Protein AF-0000000073532004 (afdb_homodimer)

pLDDT: mean 84.98, std 20.34, range [33.66, 98.88]

Radius of gyration: 22.09 Å; Cα contacts (8 Å, |Δi|>4): 633; chains: 2; bounding box: 48×79×41 Å

Sequence (326 aa):
MPRKVVVAVDPSPVSLDALKWASKNLCNKDDELHLISVLESGLANDVVGESAADSSPDCKPDPIALQKTQDLLQRCKGEAQGAGIKNVKMTTLVSCAGGSADMGRHITDFADGEKADMLVLGSRGMGGVKRTLYGLVGLGSVSDYVTKNSQTNVVVHKMQSKAMPRKVVVAVDPSPVSLDALKWASKNLCNKDDELHLISVLESGLANDVVGESAADSSPDCKPDPIALQKTQDLLQRCKGEAQGAGIKNVKMTTLVSCAGGSADMGRHITDFADGEKADMLVLGSRGMGGVKRTLYGLVGLGSVSDYVTKNSQTNVVVHKMQSKA

Organism: NCBI:txid2649997

Foldseek 3Di:
DAAEEEQEADPDPQSLVQLLCCLQPPDDQAHAYEYEYEAEAPPPPPPPDDDPPPPPVPLDHDPVSVVVVVVVLVVSVVSSVVSRHDRYHYYYHYFHVDALLSRLVRQQCVCVVVVHQEYEGEQDDPHPPPCDVVNPDGGDSNRVNNVVPHPHHYHYGDDDPPD/DAAEEEQEADPDPQSLVQLLCCLQPPDDQAHAYEYEYEAEAPPPPPPPDPDPPPPPSPLDHDPVSVVVVVVVLVVSVVSSVVSNHDRYHYYYHYFHVDALLSRLVRQQCVCVVVVHQEYEGEQDDPHPPPCPVVRVDGGDSNRVNNVVPHPHHYHYGDDDPPD

Structure (mmCIF, N/CA/C/O backbone):
data_AF-0000000073532004-model_v1
#
loop_
_entity.id
_entity.type
_entity.pdbx_description
1 polymer 'UspA domain-containing protein'
#
loop_
_atom_site.group_PDB
_atom_site.id
_atom_site.type_symbol
_atom_site.label_atom_id
_atom_site.label_alt_id
_atom_site.label_comp_id
_atom_site.label_asym_id
_atom_site.label_entity_id
_atom_site.label_seq_id
_atom_site.pdbx_PDB_ins_code
_atom_site.Cartn_x
_atom_site.Cartn_y
_atom_site.Cartn_z
_atom_site.occupancy
_atom_site.B_iso_or_equiv
_atom_site.auth_seq_id
_atom_site.auth_comp_id
_atom_site.auth_asym_id
_atom_site.auth_atom_id
_atom_site.pdbx_PDB_model_num
ATOM 1 N N . MET A 1 1 ? 18.766 -10.555 8.438 1 84.06 1 MET A N 1
ATOM 2 C CA . MET A 1 1 ? 18.047 -11.344 7.434 1 84.06 1 MET A CA 1
ATOM 3 C C . MET A 1 1 ? 17.531 -10.445 6.312 1 84.06 1 MET A C 1
ATOM 5 O O . MET A 1 1 ? 17.203 -9.281 6.543 1 84.06 1 MET A O 1
ATOM 9 N N . PRO A 1 2 ? 17.547 -11 4.988 1 94.19 2 PRO A N 1
ATOM 10 C CA . PRO A 1 2 ? 17.047 -10.164 3.896 1 94.19 2 PRO A CA 1
ATOM 11 C C . PRO A 1 2 ? 15.555 -9.852 4.027 1 94.19 2 PRO A C 1
ATOM 13 O O . PRO A 1 2 ? 14.805 -10.641 4.594 1 94.19 2 PRO A O 1
ATOM 16 N N . ARG A 1 3 ? 15.18 -8.68 3.568 1 96.12 3 ARG A N 1
ATOM 17 C CA . ARG A 1 3 ? 13.758 -8.344 3.477 1 96.12 3 ARG A CA 1
ATOM 18 C C . ARG A 1 3 ? 13.031 -9.297 2.527 1 96.12 3 ARG A C 1
ATOM 20 O O . ARG A 1 3 ? 13.578 -9.68 1.492 1 96.12 3 ARG A O 1
ATOM 27 N N . LYS A 1 4 ? 11.875 -9.695 2.947 1 98.12 4 LYS A N 1
ATOM 28 C CA . LYS A 1 4 ? 11.023 -10.539 2.109 1 98.12 4 LYS A CA 1
ATOM 29 C C . LYS A 1 4 ? 9.914 -9.719 1.452 1 98.12 4 LYS A C 1
ATOM 31 O O . LYS A 1 4 ? 9.094 -9.117 2.141 1 98.12 4 LYS A O 1
ATOM 36 N N . VAL A 1 5 ? 9.953 -9.719 0.119 1 98.69 5 VAL A N 1
ATOM 37 C CA . VAL A 1 5 ? 8.953 -8.992 -0.654 1 98.69 5 VAL A CA 1
ATOM 38 C C . VAL A 1 5 ? 8.125 -9.969 -1.485 1 98.69 5 VAL A C 1
ATOM 40 O O . VAL A 1 5 ? 8.688 -10.789 -2.223 1 98.69 5 VAL A O 1
ATOM 43 N N . VAL A 1 6 ? 6.805 -9.914 -1.306 1 98.88 6 VAL A N 1
ATOM 44 C CA . VAL A 1 6 ? 5.891 -10.727 -2.107 1 98.88 6 VAL A CA 1
ATOM 45 C C . VAL A 1 6 ? 5.215 -9.852 -3.162 1 98.88 6 VAL A C 1
ATOM 47 O O . VAL A 1 6 ? 4.699 -8.781 -2.85 1 98.88 6 VAL A O 1
ATOM 50 N N . VAL A 1 7 ? 5.285 -10.273 -4.414 1 98.88 7 VAL A N 1
ATOM 51 C CA . VAL A 1 7 ? 4.57 -9.594 -5.492 1 98.88 7 VAL A CA 1
ATOM 52 C C . VAL A 1 7 ? 3.551 -10.547 -6.113 1 98.88 7 VAL A C 1
ATOM 54 O O . VAL A 1 7 ? 3.914 -11.609 -6.617 1 98.88 7 VAL A O 1
ATOM 57 N N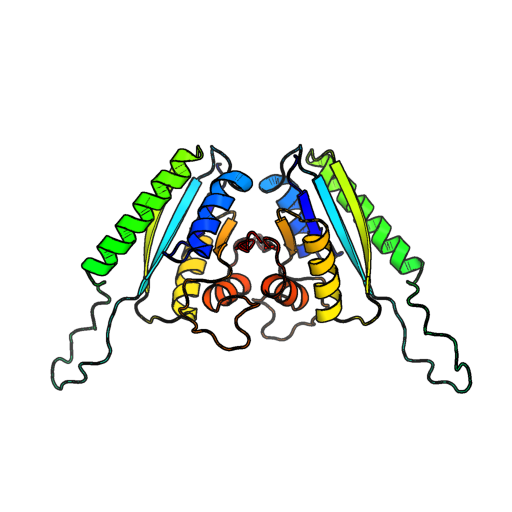 . ALA A 1 8 ? 2.266 -10.156 -6.02 1 98.69 8 ALA A N 1
ATOM 58 C CA . ALA A 1 8 ? 1.216 -10.906 -6.707 1 98.69 8 ALA A CA 1
ATOM 59 C C . ALA A 1 8 ? 1.065 -10.438 -8.148 1 98.69 8 ALA A C 1
ATOM 61 O O . ALA A 1 8 ? 0.764 -9.266 -8.398 1 98.69 8 ALA A O 1
ATOM 62 N N . VAL A 1 9 ? 1.194 -11.43 -9.062 1 97.94 9 VAL A N 1
ATOM 63 C CA . VAL A 1 9 ? 1.229 -11.016 -10.461 1 97.94 9 VAL A CA 1
ATOM 64 C C . VAL A 1 9 ? 0.141 -11.75 -11.242 1 97.94 9 VAL A C 1
ATOM 66 O O . VAL A 1 9 ? -0.22 -12.875 -10.906 1 97.94 9 VAL A O 1
ATOM 69 N N . ASP A 1 10 ? -0.413 -11.078 -12.211 1 95.38 10 ASP A N 1
ATOM 70 C CA . ASP A 1 10 ? -1.291 -11.609 -13.25 1 95.38 10 ASP A CA 1
ATOM 71 C C . ASP A 1 10 ? -0.969 -11 -14.609 1 95.38 10 ASP A C 1
ATOM 73 O O . ASP A 1 10 ? -0.084 -10.148 -14.719 1 95.38 10 ASP A O 1
ATOM 77 N N . PRO A 1 11 ? -1.559 -11.438 -15.648 1 94.94 11 PRO A N 1
ATOM 78 C CA . PRO A 1 11 ? -1.15 -10.984 -16.984 1 94.94 11 PRO A CA 1
ATOM 79 C C . PRO A 1 11 ? -1.594 -9.555 -17.281 1 94.94 11 PRO A C 1
ATOM 81 O O . PRO A 1 11 ? -1.23 -8.992 -18.312 1 94.94 11 PRO A O 1
ATOM 84 N N . SER A 1 12 ? -2.367 -8.914 -16.453 1 93.25 12 SER A N 1
ATOM 85 C CA . SER A 1 12 ? -2.854 -7.57 -16.734 1 93.25 12 SER A CA 1
ATOM 86 C C . SER A 1 12 ? -1.704 -6.57 -16.812 1 93.25 12 SER A C 1
ATOM 88 O O . SER A 1 12 ? -0.684 -6.746 -16.141 1 93.25 12 SER A O 1
ATOM 90 N N . PRO A 1 13 ? -1.818 -5.5 -17.594 1 94 13 PRO A N 1
ATOM 91 C CA . PRO A 1 13 ? -0.762 -4.492 -17.719 1 94 13 PRO A CA 1
ATOM 92 C C . PRO A 1 13 ? -0.403 -3.842 -16.391 1 94 13 PRO A C 1
ATOM 94 O O . PRO A 1 13 ? 0.776 -3.604 -16.109 1 94 13 PRO A O 1
ATOM 97 N N . VAL A 1 14 ? -1.376 -3.566 -15.57 1 94.56 14 VAL A N 1
ATOM 98 C CA . VAL A 1 14 ? -1.123 -2.908 -14.297 1 94.56 14 VAL A CA 1
ATOM 99 C C . VAL A 1 14 ? -0.314 -3.832 -13.391 1 94.56 14 VAL A C 1
ATOM 101 O O . VAL A 1 14 ? 0.582 -3.381 -12.672 1 94.56 14 VAL A O 1
ATOM 104 N N . SER A 1 15 ? -0.621 -5.086 -13.406 1 96.19 15 SER A N 1
ATOM 105 C CA . SER A 1 15 ? 0.084 -6.062 -12.586 1 96.19 15 SER A CA 1
ATOM 106 C C . SER A 1 15 ? 1.536 -6.211 -13.023 1 96.19 15 SER A C 1
ATOM 108 O O . SER A 1 15 ? 2.445 -6.234 -12.195 1 96.19 15 SER A O 1
ATOM 110 N N . LEU A 1 16 ? 1.735 -6.285 -14.312 1 96.94 16 LEU A N 1
ATOM 111 C CA . LEU A 1 16 ? 3.094 -6.402 -14.828 1 96.94 16 LEU A CA 1
ATOM 112 C C . LEU A 1 16 ? 3.887 -5.125 -14.57 1 96.94 16 LEU A C 1
ATOM 114 O O . LEU A 1 16 ? 5.078 -5.18 -14.258 1 96.94 16 LEU A O 1
ATOM 118 N N . ASP A 1 17 ? 3.215 -4.051 -14.703 1 97.12 17 ASP A N 1
ATOM 119 C CA . ASP A 1 17 ? 3.852 -2.773 -14.391 1 97.12 17 ASP A CA 1
ATOM 120 C C . ASP A 1 17 ? 4.227 -2.693 -12.914 1 97.12 17 ASP A C 1
ATOM 122 O O . ASP A 1 17 ? 5.238 -2.084 -12.555 1 97.12 17 ASP A O 1
ATOM 126 N N . ALA A 1 18 ? 3.416 -3.316 -12.07 1 97.88 18 ALA A N 1
ATOM 127 C CA . ALA A 1 18 ? 3.703 -3.352 -10.633 1 97.88 18 ALA A CA 1
ATOM 128 C C . ALA A 1 18 ? 5.027 -4.059 -10.359 1 97.88 18 ALA A C 1
ATOM 130 O O . ALA A 1 18 ? 5.836 -3.584 -9.562 1 97.88 18 ALA A O 1
ATOM 131 N N . LEU A 1 19 ? 5.227 -5.121 -11.016 1 98.31 19 LEU A N 1
ATOM 132 C CA . LEU A 1 19 ? 6.48 -5.852 -10.844 1 98.31 19 LEU A CA 1
ATOM 133 C C . LEU A 1 19 ? 7.664 -5.02 -11.32 1 98.31 19 LEU A C 1
ATOM 135 O O . LEU A 1 19 ? 8.688 -4.934 -10.625 1 98.31 19 LEU A O 1
ATOM 139 N N . LYS A 1 20 ? 7.492 -4.449 -12.461 1 97.56 20 LYS A N 1
ATOM 140 C CA . LYS A 1 20 ? 8.562 -3.619 -12.992 1 97.56 20 LYS A CA 1
ATOM 141 C C . LYS A 1 20 ? 8.914 -2.482 -12.039 1 97.56 20 LYS A C 1
ATOM 143 O O . LYS A 1 20 ? 10.086 -2.266 -11.719 1 97.56 20 LYS A O 1
ATOM 148 N N . TRP A 1 21 ? 7.93 -1.837 -11.625 1 97.12 21 TRP A N 1
ATOM 149 C CA . TRP A 1 21 ? 8.117 -0.723 -10.703 1 97.12 21 TRP A CA 1
ATOM 150 C C . TRP A 1 21 ? 8.75 -1.197 -9.398 1 97.12 21 TRP A C 1
ATOM 152 O O . TRP A 1 21 ? 9.688 -0.582 -8.898 1 97.12 21 TRP A O 1
ATOM 162 N N . ALA A 1 22 ? 8.227 -2.291 -8.82 1 98.06 22 ALA A N 1
ATOM 163 C CA . ALA A 1 22 ? 8.727 -2.791 -7.543 1 98.06 22 ALA A CA 1
ATOM 164 C C . ALA A 1 22 ? 10.188 -3.205 -7.648 1 98.06 22 ALA A C 1
ATOM 166 O O . ALA A 1 22 ? 10.984 -2.922 -6.754 1 98.06 22 ALA A O 1
ATOM 167 N N . SER A 1 23 ? 10.516 -3.816 -8.734 1 97.75 23 SER A N 1
ATOM 168 C CA . SER A 1 23 ? 11.883 -4.293 -8.93 1 97.75 23 SER A CA 1
ATOM 169 C C . SER A 1 23 ? 12.867 -3.129 -9.008 1 97.75 23 SER A C 1
ATOM 171 O O . SER A 1 23 ? 14 -3.236 -8.547 1 97.75 23 SER A O 1
ATOM 173 N N . LYS A 1 24 ? 12.375 -2.004 -9.469 1 94.88 24 LYS A N 1
ATOM 174 C CA . LYS A 1 24 ? 13.266 -0.876 -9.711 1 94.88 24 LYS A CA 1
ATOM 175 C C . LYS A 1 24 ? 13.258 0.099 -8.539 1 94.88 24 LYS A C 1
ATOM 177 O O . LYS A 1 24 ? 14.281 0.703 -8.219 1 94.88 24 LYS A O 1
ATOM 182 N N . ASN A 1 25 ? 12.133 0.206 -7.922 1 94.56 25 ASN A N 1
ATOM 183 C CA . ASN A 1 25 ? 11.969 1.343 -7.023 1 94.56 25 ASN A CA 1
ATOM 184 C C . ASN A 1 25 ? 11.766 0.89 -5.578 1 94.56 25 ASN A C 1
ATOM 186 O O . ASN A 1 25 ? 11.883 1.691 -4.652 1 94.56 25 ASN A O 1
ATOM 190 N N . LEU A 1 26 ? 11.484 -0.342 -5.379 1 96.62 26 LEU A N 1
ATOM 191 C CA . LEU A 1 26 ? 11.094 -0.81 -4.051 1 96.62 26 LEU A CA 1
ATOM 192 C C . LEU A 1 26 ? 12.086 -1.844 -3.529 1 96.62 26 LEU A C 1
ATOM 194 O O . LEU A 1 26 ? 12.523 -1.763 -2.381 1 96.62 26 LEU A O 1
ATOM 198 N N . CYS A 1 27 ? 12.492 -2.742 -4.387 1 96.81 27 CYS A N 1
ATOM 199 C CA . CYS A 1 27 ? 13.328 -3.865 -3.965 1 96.81 27 CYS A CA 1
ATOM 200 C C . CYS A 1 27 ? 14.797 -3.477 -3.949 1 96.81 27 CYS A C 1
ATOM 202 O O . CYS A 1 27 ? 15.227 -2.619 -4.723 1 96.81 27 CYS A O 1
ATOM 204 N N . ASN A 1 28 ? 15.461 -4.086 -3.023 1 94.56 28 ASN A N 1
ATOM 205 C CA . ASN A 1 28 ? 16.922 -4.086 -3.029 1 94.56 28 ASN A CA 1
ATOM 206 C C . ASN A 1 28 ? 17.484 -5.355 -3.668 1 94.56 28 ASN A C 1
ATOM 208 O O . ASN A 1 28 ? 16.797 -6.371 -3.746 1 94.56 28 ASN A O 1
ATOM 212 N N . LYS A 1 29 ? 18.734 -5.316 -3.984 1 95.25 29 LYS A N 1
ATOM 213 C CA . LYS A 1 29 ? 19.375 -6.438 -4.672 1 95.25 29 LYS A CA 1
ATOM 214 C C . LYS A 1 29 ? 19.406 -7.676 -3.781 1 95.25 29 LYS A C 1
ATOM 216 O O . LYS A 1 29 ? 19.359 -8.805 -4.277 1 95.25 29 LYS A O 1
ATOM 221 N N . ASP A 1 30 ? 19.406 -7.426 -2.502 1 96.31 30 ASP A N 1
ATOM 222 C CA . ASP A 1 30 ? 19.578 -8.539 -1.575 1 96.31 30 ASP A CA 1
ATOM 223 C C . ASP A 1 30 ? 18.219 -9.016 -1.037 1 96.31 30 ASP A C 1
ATOM 225 O O . ASP A 1 30 ? 18.172 -9.969 -0.256 1 96.31 30 ASP A O 1
ATOM 229 N N . ASP A 1 31 ? 17.141 -8.477 -1.465 1 98 31 ASP A N 1
ATOM 230 C CA . ASP A 1 31 ? 15.82 -8.891 -1.025 1 98 31 ASP A CA 1
ATOM 231 C C . ASP A 1 31 ? 15.5 -10.305 -1.506 1 98 31 ASP A C 1
ATOM 233 O O . ASP A 1 31 ? 16.047 -10.766 -2.502 1 98 31 ASP A O 1
ATOM 237 N N . GLU A 1 32 ? 14.695 -10.961 -0.694 1 98.5 32 GLU A N 1
ATOM 238 C CA . GLU A 1 32 ? 14.039 -12.18 -1.147 1 98.5 32 GLU A CA 1
ATOM 239 C C . GLU A 1 32 ? 12.688 -11.883 -1.777 1 98.5 32 GLU A C 1
ATOM 241 O O . GLU A 1 32 ? 11.758 -11.438 -1.091 1 98.5 32 GLU A O 1
ATOM 246 N N . LEU A 1 33 ? 12.664 -12.125 -3.082 1 98.69 33 LEU A N 1
ATOM 247 C CA . LEU A 1 33 ? 11.453 -11.781 -3.818 1 98.69 33 LEU A CA 1
ATOM 248 C C . LEU A 1 33 ? 10.617 -13.023 -4.094 1 98.69 33 LEU A C 1
ATOM 250 O O . LEU A 1 33 ? 11.109 -13.992 -4.672 1 98.69 33 LEU A O 1
ATOM 254 N N . HIS A 1 34 ? 9.375 -13.016 -3.613 1 98.88 34 HIS A N 1
ATOM 255 C CA . HIS A 1 34 ? 8.414 -14.07 -3.914 1 98.88 34 HIS A CA 1
ATOM 256 C C . HIS A 1 34 ? 7.402 -13.609 -4.957 1 98.88 34 HIS A C 1
ATOM 258 O O . HIS A 1 34 ? 6.602 -12.703 -4.699 1 98.88 34 HIS A O 1
ATOM 264 N N . LEU A 1 35 ? 7.484 -14.211 -6.102 1 98.88 35 LEU A N 1
ATOM 265 C CA . LEU A 1 35 ? 6.48 -14 -7.141 1 98.88 35 LEU A CA 1
ATOM 266 C C . LEU A 1 35 ? 5.359 -15.031 -7.031 1 98.88 35 LEU A C 1
ATOM 268 O O . LEU A 1 35 ? 5.605 -16.234 -7.141 1 98.88 35 LEU A O 1
ATOM 272 N N . ILE A 1 36 ? 4.156 -14.477 -6.832 1 98.75 36 ILE A N 1
ATOM 273 C CA . ILE A 1 36 ? 3.061 -15.43 -6.684 1 98.75 36 ILE A CA 1
ATOM 274 C C . ILE A 1 36 ? 1.951 -15.094 -7.68 1 98.75 36 ILE A C 1
ATOM 276 O O . ILE A 1 36 ? 1.799 -13.945 -8.086 1 98.75 36 ILE A O 1
ATOM 280 N N . SER A 1 37 ? 1.231 -16.062 -8.07 1 97.75 37 SER A N 1
ATOM 281 C CA . SER A 1 37 ? 0.031 -15.938 -8.891 1 97.75 37 SER A CA 1
ATOM 282 C C . SER A 1 37 ? -1.043 -16.922 -8.453 1 97.75 37 SER A C 1
ATOM 284 O O . SER A 1 37 ? -0.729 -18.016 -7.969 1 97.75 37 SER A O 1
ATOM 286 N N . VAL A 1 38 ? -2.275 -16.5 -8.594 1 95.62 38 VAL A N 1
ATOM 287 C CA . VAL A 1 38 ? -3.389 -17.359 -8.188 1 95.62 38 VAL A CA 1
ATOM 288 C C . VAL A 1 38 ? -4.078 -17.922 -9.43 1 95.62 38 VAL A C 1
ATOM 290 O O . VAL A 1 38 ? -4.52 -17.172 -10.305 1 95.62 38 VAL A O 1
ATOM 293 N N . LEU A 1 39 ? -4.117 -19.203 -9.5 1 91.88 39 LEU A N 1
ATOM 294 C CA . LEU A 1 39 ? -4.812 -19.922 -10.562 1 91.88 39 LEU A CA 1
ATOM 295 C C . LEU A 1 39 ? -6.18 -20.406 -10.086 1 91.88 39 LEU A C 1
ATOM 297 O O . LEU A 1 39 ? -6.277 -21.094 -9.07 1 91.88 39 LEU A O 1
ATOM 301 N N . GLU A 1 40 ? -7.227 -19.938 -10.797 1 84.19 40 GLU A N 1
ATOM 302 C CA . GLU A 1 40 ? -8.555 -20.438 -10.461 1 84.19 40 GLU A CA 1
ATOM 303 C C . GLU A 1 40 ? -8.805 -21.812 -11.078 1 84.19 40 GLU A C 1
ATOM 305 O O . GLU A 1 40 ? -8.578 -22 -12.273 1 84.19 40 GLU A O 1
ATOM 310 N N . SER A 1 41 ? -9.102 -22.781 -10.289 1 76.44 41 SER A N 1
ATOM 311 C CA . SER A 1 41 ? -9.359 -24.141 -10.773 1 76.44 41 SER A CA 1
ATOM 312 C C . SER A 1 41 ? -10.711 -24.219 -11.477 1 76.44 41 SER A C 1
ATOM 314 O O . SER A 1 41 ? -11.648 -23.516 -11.109 1 76.44 41 SER A O 1
ATOM 316 N N . GLY A 1 42 ? -10.82 -24.062 -12.766 1 56.25 42 GLY A N 1
ATOM 317 C CA . GLY A 1 42 ? -11.977 -24.234 -13.633 1 56.25 42 GLY A CA 1
ATOM 318 C C . GLY A 1 42 ? -13.016 -25.188 -13.07 1 56.25 42 GLY A C 1
ATOM 319 O O . GLY A 1 42 ? -13.789 -25.781 -13.812 1 56.25 42 GLY A O 1
ATOM 320 N N . LEU A 1 43 ? -13.195 -25.453 -11.875 1 49.06 43 LEU A N 1
ATOM 321 C CA . LEU A 1 43 ? -14.289 -26.391 -11.695 1 49.06 43 LEU A CA 1
ATOM 322 C C . LEU A 1 43 ? -15.602 -25.828 -12.227 1 49.06 43 LEU A C 1
ATOM 324 O O . LEU A 1 43 ? -16.109 -24.844 -11.695 1 49.06 43 LEU A O 1
ATOM 328 N N . ALA A 1 44 ? -15.75 -25.562 -13.523 1 43.22 44 ALA A N 1
ATOM 329 C CA . ALA A 1 44 ? -17.094 -25.391 -14.062 1 43.22 44 ALA A CA 1
ATOM 330 C C . ALA A 1 44 ? -18.094 -26.297 -13.352 1 43.22 44 ALA A C 1
ATOM 332 O O . ALA A 1 44 ? -17.875 -27.5 -13.25 1 43.22 44 ALA A O 1
ATOM 333 N N . ASN A 1 45 ? -18.672 -25.703 -12.406 1 41.06 45 ASN A N 1
ATOM 334 C CA . ASN A 1 45 ? -19.875 -26.359 -11.906 1 41.06 45 ASN A CA 1
ATOM 335 C C . ASN A 1 45 ? -20.719 -26.938 -13.047 1 41.06 45 ASN A C 1
ATOM 337 O O . ASN A 1 45 ? -21.906 -27.219 -12.867 1 41.06 45 ASN A O 1
ATOM 341 N N . ASP A 1 46 ? -20.422 -26.734 -14.328 1 37.53 46 ASP A N 1
ATOM 342 C CA . ASP A 1 46 ? -21.547 -27.141 -15.188 1 37.53 46 ASP A CA 1
ATOM 343 C C . ASP A 1 46 ? -21.953 -28.578 -14.922 1 37.53 46 ASP A C 1
ATOM 345 O O . ASP A 1 46 ? -23.016 -29.016 -15.359 1 37.53 46 ASP A O 1
ATOM 349 N N . VAL A 1 47 ? -21.094 -29.641 -14.961 1 38.47 47 VAL A N 1
ATOM 350 C CA . VAL A 1 47 ? -21.75 -30.891 -15.297 1 38.47 47 VAL A CA 1
ATOM 351 C C . VAL A 1 47 ? -22.5 -31.422 -14.078 1 38.47 47 VAL A C 1
ATOM 353 O O . VAL A 1 47 ? -21.891 -31.844 -13.094 1 38.47 47 VAL A O 1
ATOM 356 N N . VAL A 1 48 ? -23.594 -30.766 -13.68 1 38.09 48 VAL A N 1
ATOM 357 C CA . VAL A 1 48 ? -24.625 -31.359 -12.82 1 38.09 48 VAL A CA 1
ATOM 358 C C . VAL A 1 48 ? -24.891 -32.812 -13.258 1 38.09 48 VAL A C 1
ATOM 360 O O . VAL A 1 48 ? -25.906 -33.375 -12.867 1 38.09 48 VAL A O 1
ATOM 363 N N . GLY A 1 49 ? -24.359 -33.406 -14.297 1 36.97 49 GLY A N 1
ATOM 364 C CA . GLY A 1 49 ? -25.031 -34.688 -14.469 1 36.97 49 GLY A CA 1
ATOM 365 C C . GLY A 1 49 ? -25.047 -35.531 -13.211 1 36.97 49 GLY A C 1
ATOM 366 O O . GLY A 1 49 ? -24.297 -35.25 -12.266 1 36.97 49 GLY A O 1
ATOM 367 N N . GLU A 1 50 ? -25.922 -36.688 -13.172 1 38.12 50 GLU A N 1
ATOM 368 C CA . GLU A 1 50 ? -26.422 -37.625 -12.172 1 38.12 50 GLU A CA 1
ATOM 369 C C . GLU A 1 50 ? -25.312 -38.031 -11.203 1 38.12 50 GLU A C 1
ATOM 371 O O . GLU A 1 50 ? -25.5 -37.938 -9.984 1 38.12 50 GLU A O 1
ATOM 376 N N . SER A 1 51 ? -24.688 -39.25 -11.508 1 37 51 SER A N 1
ATOM 377 C CA . SER A 1 51 ? -24.281 -40.344 -10.633 1 37 51 SER A CA 1
ATOM 378 C C . SER A 1 51 ? -23.016 -40 -9.859 1 37 51 SER A C 1
ATOM 380 O O . SER A 1 51 ? -22.562 -40.812 -9.023 1 37 51 SER A O 1
ATOM 382 N N . ALA A 1 52 ? -22 -39.375 -10.508 1 40.97 52 ALA A N 1
ATOM 383 C CA . ALA A 1 52 ? -20.719 -39.719 -9.906 1 40.97 52 ALA A CA 1
ATOM 384 C C . ALA A 1 52 ? -20.531 -39.031 -8.555 1 40.97 52 ALA A C 1
ATOM 386 O O . ALA A 1 52 ? -20.375 -37.812 -8.5 1 40.97 52 ALA A O 1
ATOM 387 N N . ALA A 1 53 ? -21.219 -39.406 -7.492 1 40.75 53 ALA A N 1
ATOM 388 C CA . ALA A 1 53 ? -21.219 -39.188 -6.051 1 40.75 53 ALA A CA 1
ATOM 389 C C . ALA A 1 53 ? -19.844 -38.75 -5.562 1 40.75 53 ALA A C 1
ATOM 391 O O . ALA A 1 53 ? -19.734 -37.812 -4.766 1 40.75 53 ALA A O 1
ATOM 392 N N . ASP A 1 54 ? -18.953 -39.75 -5.383 1 38.88 54 ASP A N 1
ATOM 393 C CA . ASP A 1 54 ? -17.812 -39.781 -4.473 1 38.88 54 ASP A CA 1
ATOM 394 C C . ASP A 1 54 ? -16.719 -38.812 -4.93 1 38.88 54 ASP A C 1
ATOM 396 O O . ASP A 1 54 ? -15.602 -38.844 -4.41 1 38.88 54 ASP A O 1
ATOM 400 N N . SER A 1 55 ? -16.688 -38.469 -6.297 1 39.75 55 SER A N 1
ATOM 401 C CA . SER A 1 55 ? -15.445 -37.812 -6.695 1 39.75 55 SER A CA 1
ATOM 402 C C . SER A 1 55 ? -15.344 -36.438 -6.102 1 39.75 55 SER A C 1
ATOM 404 O O . SER A 1 55 ? -16.188 -35.562 -6.375 1 39.75 55 SER A O 1
ATOM 406 N N . SER A 1 56 ? -15.031 -36.281 -4.836 1 45.22 56 SER A N 1
ATOM 407 C CA . SER A 1 56 ? -14.578 -35 -4.312 1 45.22 56 SER A CA 1
ATOM 408 C C . SER A 1 56 ? -14.055 -34.094 -5.426 1 45.22 56 SER A C 1
ATOM 410 O O . SER A 1 56 ? -13.227 -34.531 -6.238 1 45.22 56 SER A O 1
ATOM 412 N N . PRO A 1 57 ? -14.836 -33.344 -6.172 1 51.5 57 PRO A N 1
ATOM 413 C CA . PRO A 1 57 ? -14.297 -32.5 -7.25 1 51.5 57 PRO A CA 1
ATOM 414 C C . PRO A 1 57 ? -12.844 -32.094 -7.012 1 51.5 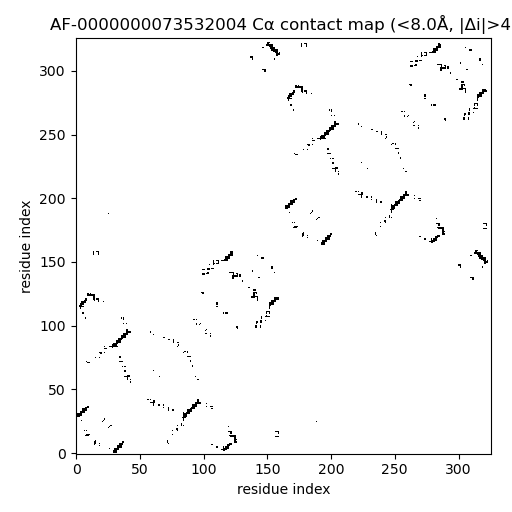57 PRO A C 1
ATOM 416 O O . PRO A 1 57 ? -12.523 -31.484 -5.992 1 51.5 57 PRO A O 1
ATOM 419 N N . ASP A 1 58 ? -11.836 -32.969 -7.207 1 58.94 58 ASP A N 1
ATOM 420 C CA . ASP A 1 58 ? -10.391 -32.812 -7.07 1 58.94 58 ASP A CA 1
ATOM 421 C C . ASP A 1 58 ? -9.953 -31.438 -7.578 1 58.94 58 ASP A C 1
ATOM 423 O O . ASP A 1 58 ? -10.195 -31.078 -8.734 1 58.94 58 ASP A O 1
ATOM 427 N N . CYS A 1 59 ? -9.844 -30.438 -6.723 1 74.44 59 CYS A N 1
ATOM 428 C CA . CYS A 1 59 ? -9.281 -29.125 -7.02 1 74.44 59 CYS A CA 1
ATOM 429 C C . CYS A 1 59 ? -7.984 -29.25 -7.801 1 74.44 59 CYS A C 1
ATOM 431 O O . CYS A 1 59 ? -6.898 -29.203 -7.223 1 74.44 59 CYS A O 1
ATOM 433 N N . LYS A 1 60 ? -8.102 -29.922 -9.031 1 77.69 60 LYS A N 1
ATOM 434 C CA . LYS A 1 60 ? -6.91 -30 -9.867 1 77.69 60 LYS A CA 1
ATOM 435 C C . LYS A 1 60 ? -6.914 -28.906 -10.938 1 77.69 60 LYS A C 1
ATOM 437 O O . LYS A 1 60 ? -7.891 -28.75 -11.672 1 77.69 60 LYS A O 1
ATOM 442 N N . PRO A 1 61 ? -5.867 -28.203 -10.938 1 80.38 61 PRO A N 1
ATOM 443 C CA . PRO A 1 61 ? -5.82 -27.141 -11.945 1 80.38 61 PRO A CA 1
ATOM 444 C C . PRO A 1 61 ? -5.719 -27.672 -13.367 1 80.38 61 PRO A C 1
ATOM 446 O O . PRO A 1 61 ? -5.16 -28.75 -13.586 1 80.38 61 PRO A O 1
ATOM 449 N N . ASP A 1 62 ? -6.434 -26.953 -14.312 1 85.19 62 ASP A N 1
ATOM 450 C CA . ASP A 1 62 ? -6.211 -27.203 -15.727 1 85.19 62 ASP A CA 1
ATOM 451 C C . ASP A 1 62 ? -4.723 -27.141 -16.062 1 85.19 62 ASP A C 1
ATOM 453 O O . ASP A 1 62 ? -4.055 -26.156 -15.789 1 85.19 62 ASP A O 1
ATOM 457 N N . PRO A 1 63 ? -4.203 -28.234 -16.609 1 89.06 63 PRO A N 1
ATOM 458 C CA . PRO A 1 63 ? -2.77 -28.281 -16.906 1 89.06 63 PRO A CA 1
ATOM 459 C C . PRO A 1 63 ? -2.318 -27.156 -17.828 1 89.06 63 PRO A C 1
ATOM 461 O O . PRO A 1 63 ? -1.193 -26.656 -17.703 1 89.06 63 PRO A O 1
ATOM 464 N N . ILE A 1 64 ? -3.139 -26.781 -18.781 1 91.5 64 ILE A N 1
ATOM 465 C CA . ILE A 1 64 ? -2.789 -25.719 -19.703 1 91.5 64 ILE A CA 1
ATOM 466 C C . ILE A 1 64 ? -2.727 -24.391 -18.953 1 91.5 64 ILE A C 1
ATOM 468 O O . ILE A 1 64 ? -1.796 -23.594 -19.141 1 91.5 64 ILE A O 1
ATOM 472 N N . ALA A 1 65 ? -3.699 -24.188 -18.125 1 90.69 65 ALA A N 1
ATOM 473 C CA . ALA A 1 65 ? -3.711 -22.969 -17.312 1 90.69 65 ALA A CA 1
ATOM 474 C C . ALA A 1 65 ? -2.506 -22.906 -16.375 1 90.69 65 ALA A C 1
ATOM 476 O O . ALA A 1 65 ? -1.911 -21.859 -16.188 1 90.69 65 ALA A O 1
ATOM 477 N N . LEU A 1 66 ? -2.242 -24.016 -15.828 1 93.25 66 LEU A N 1
ATOM 478 C CA . LEU A 1 66 ? -1.083 -24.109 -14.945 1 93.25 66 LEU A CA 1
ATOM 479 C C . LEU A 1 66 ? 0.199 -23.766 -15.695 1 93.25 66 LEU A C 1
ATOM 481 O O . LEU A 1 66 ? 1.036 -23.016 -15.195 1 93.25 66 LEU A O 1
ATOM 485 N N . GLN A 1 67 ? 0.323 -24.328 -16.875 1 94.81 67 GLN A N 1
ATOM 486 C CA . GLN A 1 67 ? 1.509 -24.047 -17.672 1 94.81 67 GLN A CA 1
ATOM 487 C C . GLN A 1 67 ? 1.6 -22.562 -18.016 1 94.81 67 GLN A C 1
ATOM 489 O O . GLN A 1 67 ? 2.68 -21.984 -17.969 1 94.81 67 GLN A O 1
ATOM 494 N N . LYS A 1 68 ? 0.509 -21.984 -18.406 1 95.44 68 LYS A N 1
ATOM 495 C CA . LYS A 1 68 ? 0.484 -20.562 -18.734 1 95.44 68 LYS A CA 1
ATOM 496 C C . LYS A 1 68 ? 0.911 -19.719 -17.531 1 95.44 68 LYS A C 1
ATOM 498 O O . LYS A 1 68 ? 1.642 -18.75 -17.688 1 95.44 68 LYS A O 1
ATOM 503 N N . THR A 1 69 ? 0.417 -20.109 -16.406 1 95.62 69 THR A N 1
ATOM 504 C CA . THR A 1 69 ? 0.768 -19.391 -15.188 1 95.62 69 THR A CA 1
ATOM 505 C C . THR A 1 69 ? 2.256 -19.531 -14.883 1 95.62 69 THR A C 1
ATOM 507 O O . THR A 1 69 ? 2.918 -18.562 -14.508 1 95.62 69 THR A O 1
ATOM 510 N N . GLN A 1 70 ? 2.76 -20.703 -15.039 1 96.69 70 GLN A N 1
ATOM 511 C CA . GLN A 1 70 ? 4.18 -20.938 -14.805 1 96.69 70 GLN A CA 1
ATOM 512 C C . GLN A 1 70 ? 5.039 -20.156 -15.781 1 96.69 70 GLN A C 1
ATOM 514 O O . GLN A 1 70 ? 6.082 -19.609 -15.406 1 96.69 70 GLN A O 1
ATOM 519 N N . ASP A 1 71 ? 4.578 -20.109 -17.016 1 97.94 71 ASP A N 1
ATOM 520 C CA . ASP A 1 71 ? 5.289 -19.312 -18.016 1 97.94 71 ASP A CA 1
ATOM 521 C C . ASP A 1 71 ? 5.305 -17.844 -17.641 1 97.94 71 ASP A C 1
ATOM 523 O O . ASP A 1 71 ? 6.32 -17.156 -17.781 1 97.94 71 ASP A O 1
ATOM 527 N N . LEU A 1 72 ? 4.211 -17.359 -17.203 1 97.81 72 LEU A N 1
ATOM 528 C CA . LEU A 1 72 ? 4.121 -15.977 -16.75 1 97.81 72 LEU A CA 1
ATOM 529 C C . LEU A 1 72 ? 5.117 -15.719 -15.617 1 97.81 72 LEU A C 1
ATOM 531 O O . LEU A 1 72 ? 5.871 -14.742 -15.664 1 97.81 72 LEU A O 1
ATOM 535 N N . LEU A 1 73 ? 5.137 -16.594 -14.609 1 98.56 73 LEU A N 1
ATOM 536 C CA . LEU A 1 73 ? 6.004 -16.406 -13.453 1 98.56 73 LEU A CA 1
ATOM 537 C C . LEU A 1 73 ? 7.473 -16.469 -13.859 1 98.56 73 LEU A C 1
ATOM 539 O O . LEU A 1 73 ? 8.305 -15.719 -13.328 1 98.56 73 LEU A O 1
ATOM 543 N N . GLN A 1 74 ? 7.727 -17.328 -14.812 1 98.56 74 GLN A N 1
ATOM 544 C CA . GLN A 1 74 ? 9.102 -17.422 -15.297 1 98.56 74 GLN A CA 1
ATOM 545 C C . GLN A 1 74 ? 9.531 -16.125 -15.984 1 98.56 74 GLN A C 1
ATOM 547 O O . GLN A 1 74 ? 10.648 -15.656 -15.781 1 98.56 74 GLN A O 1
ATOM 552 N N . ARG A 1 75 ? 8.695 -15.641 -16.797 1 98.44 75 ARG A N 1
ATOM 553 C CA . ARG A 1 75 ? 8.984 -14.367 -17.438 1 98.44 75 ARG A CA 1
ATOM 554 C C . ARG A 1 75 ? 9.195 -13.258 -16.406 1 98.44 75 ARG A C 1
ATOM 556 O O . ARG A 1 75 ? 10.125 -12.461 -16.531 1 98.44 75 ARG A O 1
ATOM 563 N N . CYS A 1 76 ? 8.367 -13.25 -15.461 1 98.69 76 CYS A N 1
ATOM 564 C CA . CYS A 1 76 ? 8.445 -12.25 -14.398 1 98.69 76 CYS A CA 1
ATOM 565 C C . CYS A 1 76 ? 9.734 -12.398 -13.602 1 98.69 76 CYS A C 1
ATOM 567 O O . CYS A 1 76 ? 10.344 -11.398 -13.219 1 98.69 76 CYS A O 1
ATOM 569 N N . LYS A 1 77 ? 10.078 -13.633 -13.344 1 98.69 77 LYS A N 1
ATOM 570 C CA . LYS A 1 77 ? 11.352 -13.883 -12.672 1 98.69 77 LYS A CA 1
ATOM 571 C C . LYS A 1 77 ? 12.523 -13.305 -13.461 1 98.69 77 LYS A C 1
ATOM 573 O O . LYS A 1 77 ? 13.406 -12.664 -12.891 1 98.69 77 LYS A O 1
ATOM 578 N N . GLY A 1 78 ? 12.484 -13.531 -14.742 1 98.31 78 GLY A N 1
ATOM 579 C CA . GLY A 1 78 ? 13.516 -12.953 -15.586 1 98.31 78 GLY A CA 1
ATOM 580 C C . GLY A 1 78 ? 13.586 -11.445 -15.5 1 98.31 78 GLY A C 1
ATOM 581 O O . GLY A 1 78 ? 14.672 -10.867 -15.453 1 98.31 78 GLY A O 1
ATOM 582 N N . GLU A 1 79 ? 12.461 -10.836 -15.5 1 97.94 79 GLU A N 1
ATOM 583 C CA . GLU A 1 79 ? 12.383 -9.383 -15.383 1 97.94 79 GLU A CA 1
ATOM 584 C C . GLU A 1 79 ? 12.984 -8.898 -14.07 1 97.94 79 GLU A C 1
ATOM 586 O O . GLU A 1 79 ? 13.758 -7.945 -14.047 1 97.94 79 GLU A O 1
ATOM 591 N N . ALA A 1 80 ? 12.648 -9.547 -12.992 1 98.44 80 ALA A N 1
ATOM 592 C CA . ALA A 1 80 ? 13.156 -9.172 -11.68 1 98.44 80 ALA A CA 1
ATOM 593 C C . ALA A 1 80 ? 14.664 -9.375 -11.594 1 98.44 80 ALA A C 1
ATOM 595 O O . ALA A 1 80 ? 15.383 -8.523 -11.062 1 98.44 80 ALA A O 1
ATOM 596 N N . GLN A 1 81 ? 15.102 -10.469 -12.125 1 98.19 81 GLN A N 1
ATOM 597 C CA . GLN A 1 81 ? 16.531 -10.758 -12.109 1 98.19 81 GLN A CA 1
ATOM 598 C C . GLN A 1 81 ? 17.297 -9.789 -12.992 1 98.19 81 GLN A C 1
ATOM 600 O O . GLN A 1 81 ? 18.422 -9.406 -12.68 1 98.19 81 GLN A O 1
ATOM 605 N N . GLY A 1 82 ? 16.656 -9.414 -14.094 1 97.62 82 GLY A N 1
ATOM 606 C CA . GLY A 1 82 ? 17.25 -8.391 -14.945 1 97.62 82 GLY A CA 1
ATOM 607 C C . GLY A 1 82 ? 17.406 -7.055 -14.25 1 97.62 82 GLY A C 1
ATOM 608 O O . GLY A 1 82 ? 18.297 -6.273 -14.602 1 97.62 82 GLY A O 1
ATOM 609 N N . ALA A 1 83 ? 16.625 -6.871 -13.281 1 97.31 83 ALA A N 1
ATOM 610 C CA . ALA A 1 83 ? 16.688 -5.629 -12.516 1 97.31 83 ALA A CA 1
ATOM 611 C C . ALA A 1 83 ? 17.688 -5.746 -11.367 1 97.31 83 ALA A C 1
ATOM 613 O O . ALA A 1 83 ? 17.875 -4.801 -10.602 1 97.31 83 ALA A O 1
ATOM 614 N N . GLY A 1 84 ? 18.25 -6.969 -11.148 1 97.19 84 GLY A N 1
ATOM 615 C CA . GLY A 1 84 ? 19.344 -7.105 -10.203 1 97.19 84 GLY A CA 1
ATOM 616 C C . GLY A 1 84 ? 18.969 -7.883 -8.961 1 97.19 84 GLY A C 1
ATOM 617 O O . GLY A 1 84 ? 19.797 -8.078 -8.062 1 97.19 84 GLY A O 1
ATOM 618 N N . ILE A 1 85 ? 17.766 -8.359 -8.898 1 97.62 85 ILE A N 1
ATOM 619 C CA . ILE A 1 85 ? 17.344 -9.125 -7.73 1 97.62 85 ILE A CA 1
ATOM 620 C C . ILE A 1 85 ? 17.797 -10.578 -7.867 1 97.62 85 ILE A C 1
ATOM 622 O O . ILE A 1 85 ? 17.391 -11.273 -8.797 1 97.62 85 ILE A O 1
ATOM 626 N N . LYS A 1 86 ? 18.484 -11.031 -6.922 1 96 86 LYS A N 1
ATOM 627 C CA . LYS A 1 86 ? 19.156 -12.32 -7.07 1 96 86 LYS A CA 1
ATOM 628 C C . LYS A 1 86 ? 18.281 -13.453 -6.551 1 96 86 LYS A C 1
ATOM 630 O O . LYS A 1 86 ? 18.203 -14.516 -7.172 1 96 86 LYS A O 1
ATOM 635 N N . ASN A 1 87 ? 17.672 -13.203 -5.438 1 98 87 ASN A N 1
ATOM 636 C CA . ASN A 1 87 ? 16.875 -14.234 -4.785 1 98 87 ASN A CA 1
ATOM 637 C C . ASN A 1 87 ? 15.398 -14.109 -5.145 1 98 87 ASN A C 1
ATOM 639 O O . ASN A 1 87 ? 14.656 -13.383 -4.484 1 98 87 ASN A O 1
ATOM 643 N N . VAL A 1 88 ? 15.016 -14.883 -6.23 1 98.62 88 VAL A N 1
ATOM 644 C CA . VAL A 1 88 ? 13.641 -14.812 -6.703 1 98.62 88 VAL A CA 1
ATOM 645 C C . VAL A 1 88 ? 13.008 -16.203 -6.645 1 98.62 88 VAL A C 1
ATOM 647 O O . VAL A 1 88 ? 13.523 -17.156 -7.234 1 98.62 88 VAL A O 1
ATOM 650 N N . LYS A 1 89 ? 11.883 -16.297 -5.938 1 98.62 89 LYS A N 1
ATOM 651 C CA . LYS A 1 89 ? 11.102 -17.531 -5.836 1 98.62 89 LYS A CA 1
ATOM 652 C C . LYS A 1 89 ? 9.734 -17.375 -6.496 1 98.62 89 LYS A C 1
ATOM 654 O O . LYS A 1 89 ? 9.188 -16.266 -6.551 1 98.62 89 LYS A O 1
ATOM 659 N N . MET A 1 90 ? 9.273 -18.484 -7.016 1 98.62 90 MET A N 1
ATOM 660 C CA . MET A 1 90 ? 7.977 -18.5 -7.688 1 98.62 90 MET A CA 1
ATOM 661 C C . MET A 1 90 ? 7.02 -19.469 -7.008 1 98.62 90 MET A C 1
ATOM 663 O O . MET A 1 90 ? 7.422 -20.562 -6.609 1 98.62 90 MET A O 1
ATOM 667 N N . THR A 1 91 ? 5.781 -19.062 -6.855 1 98.31 91 THR A N 1
ATOM 668 C CA . THR A 1 91 ? 4.758 -19.938 -6.309 1 98.31 91 THR A CA 1
ATOM 669 C C . THR A 1 91 ? 3.428 -19.734 -7.027 1 98.31 91 THR A C 1
ATOM 671 O O . THR A 1 91 ? 2.977 -18.609 -7.199 1 98.31 91 THR A O 1
ATOM 674 N N . THR A 1 92 ? 2.861 -20.781 -7.477 1 97 92 THR A N 1
ATOM 675 C CA . THR A 1 92 ? 1.501 -20.766 -8 1 97 92 THR A CA 1
ATOM 676 C C . THR A 1 92 ? 0.502 -21.219 -6.941 1 97 92 THR A C 1
ATOM 678 O O . THR A 1 92 ? 0.624 -22.312 -6.398 1 97 92 THR A O 1
ATOM 681 N N . LEU A 1 93 ? -0.394 -20.359 -6.656 1 95.81 93 LEU A N 1
ATOM 682 C CA . LEU A 1 93 ? -1.482 -20.688 -5.746 1 95.81 93 LEU A CA 1
ATOM 683 C C . LEU A 1 93 ? -2.721 -21.141 -6.516 1 95.81 93 LEU A C 1
ATOM 685 O O . LEU A 1 93 ? -3.033 -20.578 -7.57 1 95.81 93 LEU A O 1
ATOM 689 N N . VAL A 1 94 ? -3.428 -22.109 -5.98 1 92.38 94 VAL A N 1
ATOM 690 C CA . VAL A 1 94 ? -4.613 -22.625 -6.66 1 92.38 94 VAL A CA 1
ATOM 691 C C . VAL A 1 94 ? -5.859 -22.312 -5.832 1 92.38 94 VAL A C 1
ATOM 693 O O . VAL A 1 94 ? -5.949 -22.703 -4.668 1 92.38 94 VAL A O 1
ATOM 696 N N . SER A 1 95 ? -6.688 -21.578 -6.434 1 89.31 95 SER A N 1
ATOM 697 C CA . SER A 1 95 ? -7.969 -21.234 -5.824 1 89.31 95 SER A CA 1
ATOM 698 C C . SER A 1 95 ? -9.078 -22.172 -6.32 1 89.31 95 SER A C 1
ATOM 700 O O . SER A 1 95 ? -9.43 -22.141 -7.5 1 89.31 95 SER A O 1
ATOM 702 N N . CYS A 1 96 ? -9.703 -22.906 -5.418 1 86.06 96 CYS A N 1
ATOM 703 C CA . CYS A 1 96 ? -10.742 -23.859 -5.785 1 86.06 96 CYS A CA 1
ATOM 704 C C . CYS A 1 96 ? -12.117 -23.203 -5.773 1 86.06 96 CYS A C 1
ATOM 706 O O . CYS A 1 96 ? -12.938 -23.453 -6.664 1 86.06 96 CYS A O 1
ATOM 708 N N . ALA A 1 97 ? -12.32 -22.406 -4.781 1 85.56 97 ALA A N 1
ATOM 709 C CA . ALA A 1 97 ? -13.609 -21.734 -4.637 1 85.56 97 ALA A CA 1
ATOM 710 C C . ALA A 1 97 ? -13.781 -20.656 -5.688 1 85.56 97 ALA A C 1
ATOM 712 O O . ALA A 1 97 ? -14.891 -20.438 -6.195 1 85.56 97 ALA A O 1
ATOM 713 N N . GLY A 1 98 ? -12.727 -20.047 -6.039 1 83.81 98 GLY A N 1
ATOM 714 C CA . GLY A 1 98 ? -12.773 -18.969 -7.02 1 83.81 98 GLY A CA 1
ATOM 715 C C . GLY A 1 98 ? -13.336 -17.688 -6.461 1 83.81 98 GLY A C 1
ATOM 716 O O . GLY A 1 98 ? -13.734 -17.625 -5.297 1 83.81 98 GLY A O 1
ATOM 717 N N . GLY A 1 99 ? -13.25 -16.625 -7.348 1 87.62 99 GLY A N 1
ATOM 718 C CA . GLY A 1 99 ? -13.75 -15.328 -6.934 1 87.62 99 GLY A CA 1
ATOM 719 C C . GLY A 1 99 ? -12.68 -14.461 -6.289 1 87.62 99 GLY A C 1
ATOM 720 O O . GLY A 1 99 ? -11.664 -14.969 -5.82 1 87.62 99 GLY A O 1
ATOM 721 N N . SER A 1 100 ? -13.047 -13.195 -6.246 1 88.88 100 SER A N 1
ATOM 722 C CA . SER A 1 100 ? -12.07 -12.211 -5.797 1 88.88 100 SER A CA 1
ATOM 723 C C . SER A 1 100 ? -11.703 -12.422 -4.332 1 88.88 100 SER A C 1
ATOM 725 O O . SER A 1 100 ? -10.539 -12.266 -3.951 1 88.88 100 SER A O 1
ATOM 727 N N . ALA A 1 101 ? -12.695 -12.695 -3.527 1 91.06 101 ALA A N 1
ATOM 728 C CA . ALA A 1 101 ? -12.43 -12.891 -2.104 1 91.06 101 ALA A CA 1
ATOM 729 C C . ALA A 1 101 ? -11.523 -14.094 -1.868 1 91.06 101 ALA A C 1
ATOM 731 O O . ALA A 1 101 ? -10.602 -14.031 -1.057 1 91.06 101 ALA A O 1
ATOM 732 N N . ASP A 1 102 ? -11.797 -15.156 -2.592 1 93.5 102 ASP A N 1
ATOM 733 C CA . ASP A 1 102 ? -10.984 -16.359 -2.438 1 93.5 102 ASP A CA 1
ATOM 734 C C . ASP A 1 102 ? -9.562 -16.125 -2.947 1 93.5 102 ASP A C 1
ATOM 736 O O . ASP A 1 102 ? -8.594 -16.562 -2.318 1 93.5 102 ASP A O 1
ATOM 740 N N . MET A 1 103 ? -9.43 -15.469 -4.023 1 94.25 103 MET A N 1
ATOM 741 C CA . MET A 1 103 ? -8.117 -15.133 -4.555 1 94.25 103 MET A CA 1
ATOM 742 C C . MET A 1 103 ? -7.34 -14.258 -3.576 1 94.25 103 MET A C 1
ATOM 744 O O . MET A 1 103 ? -6.172 -14.523 -3.291 1 94.25 103 MET A O 1
ATOM 748 N N . GLY A 1 104 ? -8.047 -13.234 -3.084 1 96.19 104 GLY A N 1
ATOM 749 C CA . GLY A 1 104 ? -7.43 -12.359 -2.104 1 96.19 104 GLY A CA 1
ATOM 750 C C . GLY A 1 104 ? -6.965 -13.094 -0.857 1 96.19 104 GLY A C 1
ATOM 751 O O . GLY A 1 104 ? -5.895 -12.805 -0.322 1 96.19 104 GLY A O 1
ATOM 752 N N . ARG A 1 105 ? -7.785 -13.992 -0.434 1 96.62 105 ARG A N 1
ATOM 753 C CA . ARG A 1 105 ? -7.441 -14.773 0.751 1 96.62 105 ARG A CA 1
ATOM 754 C C . ARG A 1 105 ? -6.172 -15.578 0.524 1 96.62 105 ARG A C 1
ATOM 756 O O . ARG A 1 105 ? -5.301 -15.641 1.397 1 96.62 105 ARG A O 1
ATOM 763 N N . HIS A 1 106 ? -6.027 -16.188 -0.615 1 97.25 106 HIS A N 1
ATOM 764 C CA . HIS A 1 106 ? -4.828 -16.953 -0.927 1 97.25 106 HIS A CA 1
ATOM 765 C C . HIS A 1 106 ? -3.588 -16.062 -0.922 1 97.25 106 HIS A C 1
ATOM 767 O O . HIS A 1 106 ? -2.549 -16.453 -0.378 1 97.25 106 HIS A O 1
ATOM 773 N N . ILE A 1 107 ? -3.723 -14.922 -1.449 1 98.19 107 ILE A N 1
ATOM 774 C CA . ILE A 1 107 ? -2.605 -13.984 -1.517 1 98.19 107 ILE A CA 1
ATOM 775 C C . ILE A 1 107 ? -2.229 -13.531 -0.109 1 98.19 107 ILE A C 1
ATOM 777 O O . ILE A 1 107 ? -1.054 -13.555 0.265 1 98.19 107 ILE A O 1
ATOM 781 N N . THR A 1 108 ? -3.23 -13.172 0.656 1 98 108 THR A N 1
ATOM 782 C CA . THR A 1 108 ? -3.012 -12.688 2.014 1 98 108 THR A CA 1
ATOM 783 C C . THR A 1 108 ? -2.396 -13.773 2.887 1 98 108 THR A C 1
ATOM 785 O O . THR A 1 108 ? -1.424 -13.523 3.604 1 98 108 THR A O 1
ATOM 788 N N . ASP A 1 109 ? -2.936 -14.992 2.789 1 98.12 109 ASP A N 1
ATOM 789 C CA . ASP A 1 109 ? -2.436 -16.109 3.598 1 98.12 109 ASP A CA 1
ATOM 790 C C . ASP A 1 109 ? -0.978 -16.406 3.264 1 98.12 109 ASP A C 1
ATOM 792 O O . ASP A 1 109 ? -0.18 -16.703 4.156 1 98.12 109 ASP A O 1
ATOM 796 N N . PHE A 1 110 ? -0.681 -16.344 2.025 1 98.5 110 PHE A N 1
ATOM 797 C CA . PHE A 1 110 ? 0.694 -16.609 1.62 1 98.5 110 PHE A CA 1
ATOM 798 C C . PHE A 1 110 ? 1.646 -15.57 2.207 1 98.5 110 PHE A C 1
ATOM 800 O O . PHE A 1 110 ? 2.643 -15.93 2.838 1 98.5 110 PHE A O 1
ATOM 807 N N . ALA A 1 111 ? 1.354 -14.281 1.987 1 98.38 111 ALA A N 1
ATOM 808 C CA . ALA A 1 111 ? 2.221 -13.195 2.455 1 98.38 111 ALA A CA 1
ATOM 809 C C . ALA A 1 111 ? 2.357 -13.227 3.975 1 98.38 111 ALA A C 1
ATOM 811 O O . ALA A 1 111 ? 3.459 -13.062 4.508 1 98.38 111 ALA A O 1
ATOM 812 N N . ASP A 1 112 ? 1.229 -13.445 4.641 1 97.19 112 ASP A N 1
ATOM 813 C CA . ASP A 1 112 ? 1.234 -13.492 6.098 1 97.19 112 ASP A CA 1
ATOM 814 C C . ASP A 1 112 ? 2.016 -14.703 6.605 1 97.19 112 ASP A C 1
ATOM 816 O O . ASP A 1 112 ? 2.803 -14.586 7.547 1 97.19 112 ASP A O 1
ATOM 820 N N . GLY A 1 113 ? 1.818 -15.844 5.965 1 97.69 113 GLY A N 1
ATOM 821 C CA . GLY A 1 113 ? 2.52 -17.062 6.34 1 97.69 113 GLY A CA 1
ATOM 822 C C . GLY A 1 113 ? 4.02 -16.969 6.148 1 97.69 113 GLY A C 1
ATOM 823 O O . GLY A 1 113 ? 4.789 -17.516 6.941 1 97.69 113 GLY A O 1
ATOM 824 N N . GLU A 1 114 ? 4.441 -16.25 5.121 1 97.44 114 GLU A N 1
ATOM 825 C CA . GLU A 1 114 ? 5.859 -16.062 4.828 1 97.44 114 GLU A CA 1
ATOM 826 C C . GLU A 1 114 ? 6.461 -14.961 5.695 1 97.44 114 GLU A C 1
ATOM 828 O O . GLU A 1 114 ? 7.664 -14.703 5.637 1 97.44 114 GLU A O 1
ATOM 833 N N . LYS A 1 115 ? 5.613 -14.312 6.488 1 96.38 115 LYS A N 1
ATOM 834 C CA . LYS A 1 115 ? 6.047 -13.148 7.262 1 96.38 115 LYS A CA 1
ATOM 835 C C . LYS A 1 115 ? 6.766 -12.133 6.379 1 96.38 115 LYS A C 1
ATOM 837 O O . LYS A 1 115 ? 7.859 -11.672 6.719 1 96.38 115 LYS A O 1
ATOM 842 N N . ALA A 1 116 ? 6.152 -11.875 5.234 1 97.81 116 ALA A N 1
ATOM 843 C CA . ALA A 1 116 ? 6.723 -10.922 4.289 1 97.81 116 ALA A CA 1
ATOM 844 C C . ALA A 1 116 ? 6.785 -9.523 4.895 1 97.81 116 ALA A C 1
ATOM 846 O O . ALA A 1 116 ? 5.93 -9.141 5.695 1 97.81 116 ALA A O 1
ATOM 847 N N . ASP A 1 117 ? 7.812 -8.789 4.488 1 97.06 117 ASP A N 1
ATOM 848 C CA . ASP A 1 117 ? 7.91 -7.391 4.906 1 97.06 117 ASP A CA 1
ATOM 849 C C . ASP A 1 117 ? 6.953 -6.512 4.105 1 97.06 117 ASP A C 1
ATOM 851 O O . ASP A 1 117 ? 6.441 -5.516 4.621 1 97.06 117 ASP A O 1
ATOM 855 N N . MET A 1 118 ? 6.738 -6.949 2.842 1 98.06 118 MET A N 1
ATOM 856 C CA . MET A 1 118 ? 5.848 -6.203 1.961 1 98.06 118 MET A CA 1
ATOM 857 C C . MET A 1 118 ? 5.133 -7.137 0.99 1 98.06 118 MET A C 1
ATOM 859 O O . MET A 1 118 ? 5.723 -8.109 0.507 1 98.06 118 MET A O 1
ATOM 863 N N . LEU A 1 119 ? 3.914 -6.812 0.782 1 98.69 119 LEU A N 1
ATOM 864 C CA . LEU A 1 119 ? 3.09 -7.43 -0.252 1 98.69 119 LEU A CA 1
ATOM 865 C C . LEU A 1 119 ? 2.686 -6.406 -1.307 1 98.69 119 LEU A C 1
ATOM 867 O O . LEU A 1 119 ? 2.004 -5.426 -0.998 1 98.69 119 LEU A O 1
ATOM 871 N N . VAL A 1 120 ? 3.117 -6.641 -2.564 1 98.81 120 VAL A N 1
ATOM 872 C CA . VAL A 1 120 ? 2.879 -5.711 -3.664 1 98.81 120 VAL A CA 1
ATOM 873 C C . VAL A 1 120 ? 1.856 -6.305 -4.629 1 98.81 120 VAL A C 1
ATOM 875 O O . VAL A 1 120 ? 1.946 -7.48 -4.992 1 98.81 120 VAL A O 1
ATOM 878 N N . LEU A 1 121 ? 0.854 -5.512 -5.016 1 98 121 LEU A N 1
ATOM 879 C CA . LEU A 1 121 ? -0.066 -5.91 -6.074 1 98 121 LEU A CA 1
ATOM 880 C C . LEU A 1 121 ? -0.584 -4.691 -6.832 1 98 121 LEU A C 1
ATOM 882 O O . LEU A 1 121 ? -0.463 -3.562 -6.352 1 98 121 LEU A O 1
ATOM 886 N N . GLY A 1 122 ? -1.065 -4.934 -8.016 1 96.81 122 GLY A N 1
ATOM 887 C CA . GLY A 1 122 ? -1.68 -3.861 -8.781 1 96.81 122 GLY A CA 1
ATOM 888 C C . GLY A 1 122 ? -3.016 -3.416 -8.211 1 96.81 122 GLY A C 1
ATOM 889 O O . GLY A 1 122 ? -3.732 -4.211 -7.602 1 96.81 122 GLY A O 1
ATOM 890 N N . SER A 1 123 ? -3.363 -2.234 -8.516 1 93.81 123 SER A N 1
ATOM 891 C CA . SER A 1 123 ? -4.641 -1.7 -8.062 1 93.81 123 SER A CA 1
ATOM 892 C C . SER A 1 123 ? -5.809 -2.391 -8.758 1 93.81 123 SER A C 1
ATOM 894 O O . SER A 1 123 ? -6.918 -2.447 -8.211 1 93.81 123 SER A O 1
ATOM 896 N N . ARG A 1 124 ? -5.5 -2.828 -9.984 1 86.69 124 ARG A N 1
ATOM 897 C CA . ARG A 1 124 ? -6.48 -3.553 -10.781 1 86.69 124 ARG A CA 1
ATOM 898 C C . ARG A 1 124 ? -5.84 -4.738 -11.492 1 86.69 124 ARG A C 1
ATOM 900 O O . ARG A 1 124 ? -4.637 -4.969 -11.359 1 86.69 124 ARG A O 1
ATOM 907 N N . GLY A 1 125 ? -6.797 -5.617 -12.102 1 75.56 125 GLY A N 1
ATOM 908 C CA . GLY A 1 125 ? -6.273 -6.719 -12.891 1 75.56 125 GLY A CA 1
ATOM 909 C C . GLY A 1 125 ? -6.871 -8.062 -12.516 1 75.56 125 GLY A C 1
ATOM 910 O O . GLY A 1 125 ? -7.664 -8.625 -13.273 1 75.56 125 GLY A O 1
ATOM 911 N N . MET A 1 126 ? -6.641 -8.734 -11.383 1 64.25 126 MET A N 1
ATOM 912 C CA . MET A 1 126 ? -6.867 -10.141 -11.039 1 64.25 126 MET A CA 1
ATOM 913 C C . MET A 1 126 ? -8.359 -10.453 -10.969 1 64.25 126 MET A C 1
ATOM 915 O O . MET A 1 126 ? -8.766 -11.594 -11.172 1 64.25 126 MET A O 1
ATOM 919 N N . GLY A 1 127 ? -9.305 -9.578 -10.711 1 62.22 127 GLY A N 1
ATOM 920 C CA . GLY A 1 127 ? -10.711 -9.844 -10.469 1 62.22 127 GLY A CA 1
ATOM 921 C C . GLY A 1 127 ? -11.602 -9.469 -11.641 1 62.22 127 GLY A C 1
ATOM 922 O O . GLY A 1 127 ? -12.805 -9.727 -11.625 1 62.22 127 GLY A O 1
ATOM 923 N N . GLY A 1 128 ? -11.219 -9.719 -12.844 1 53.44 128 GLY A N 1
ATOM 924 C CA . GLY A 1 128 ? -12.047 -9.492 -14.023 1 53.44 128 GLY A CA 1
ATOM 925 C C . GLY A 1 128 ? -13.055 -8.375 -13.828 1 53.44 128 GLY A C 1
ATOM 926 O O . GLY A 1 128 ? -14.047 -8.297 -14.555 1 53.44 128 GLY A O 1
ATOM 927 N N . VAL A 1 129 ? -13.266 -7.93 -12.672 1 50.94 129 VAL A N 1
ATOM 928 C CA . VAL A 1 129 ? -14.422 -7.043 -12.547 1 50.94 129 VAL A CA 1
ATOM 929 C C . VAL A 1 129 ? -14.492 -6.109 -13.75 1 50.94 129 VAL A C 1
ATOM 931 O O . VAL A 1 129 ? -13.555 -5.363 -14.023 1 50.94 129 VAL A O 1
ATOM 934 N N . LYS A 1 130 ? -15.336 -6.621 -14.797 1 43.47 130 LYS A N 1
ATOM 935 C CA . LYS A 1 130 ? -15.812 -5.797 -15.898 1 43.47 130 LYS A CA 1
ATOM 936 C C . LYS A 1 130 ? -15.898 -4.328 -15.5 1 43.47 130 LYS A C 1
ATOM 938 O O . LYS A 1 130 ? -16.031 -4.008 -14.32 1 43.47 130 LYS A O 1
ATOM 943 N N . ARG A 1 131 ? -15.969 -3.477 -16.469 1 44.09 131 ARG A N 1
ATOM 944 C CA . ARG A 1 131 ? -16.047 -2.027 -16.625 1 44.09 131 ARG A CA 1
ATOM 945 C C . ARG A 1 131 ? -17.078 -1.43 -15.68 1 44.09 131 ARG A C 1
ATOM 947 O O . ARG A 1 131 ? -18.25 -1.289 -16.047 1 44.09 131 ARG A O 1
ATOM 954 N N . THR A 1 132 ? -17.5 -1.913 -14.625 1 40.06 132 THR A N 1
ATOM 955 C CA . THR A 1 132 ? -18.609 -1.039 -14.25 1 40.06 132 THR A CA 1
ATOM 956 C C . THR A 1 132 ? -18.234 0.427 -14.43 1 40.06 132 THR A C 1
ATOM 958 O O . THR A 1 132 ? -17.062 0.786 -14.305 1 40.06 132 THR A O 1
ATOM 961 N N . LEU A 1 133 ? -19.109 1.15 -14.977 1 41.69 133 LEU A N 1
ATOM 962 C CA . LEU A 1 133 ? -19.047 2.584 -15.234 1 41.69 133 LEU A CA 1
ATOM 963 C C . LEU A 1 133 ? -18.156 3.287 -14.211 1 41.69 133 LEU A C 1
ATOM 965 O O . LEU A 1 133 ? -17.641 4.375 -14.477 1 41.69 133 LEU A O 1
ATOM 969 N N . TYR A 1 134 ? -18.422 3.053 -13.016 1 42.72 134 TYR A N 1
ATOM 970 C CA . TYR A 1 134 ? -17.688 3.729 -11.953 1 42.72 134 TYR A CA 1
ATOM 971 C C . TYR A 1 134 ? -16.203 3.355 -11.984 1 42.72 134 TYR A C 1
ATOM 973 O O . TYR A 1 134 ? -15.453 3.691 -11.07 1 42.72 134 TYR A O 1
ATOM 981 N N . GLY A 1 135 ? -15.586 2.49 -12.742 1 45.91 135 GLY A N 1
ATOM 982 C CA . GLY A 1 135 ? -14.438 1.678 -13.125 1 45.91 135 GLY A CA 1
ATOM 983 C C . GLY A 1 135 ? -13.188 2.492 -13.367 1 45.91 135 GLY A C 1
ATOM 984 O O . GLY A 1 135 ? -12.117 1.935 -13.625 1 45.91 135 GLY A O 1
ATOM 985 N N . LEU A 1 136 ? -13.305 3.529 -13.984 1 46.81 136 LEU A N 1
ATOM 986 C CA . LEU A 1 136 ? -12.141 4.293 -14.414 1 46.81 136 LEU A CA 1
ATOM 987 C C . LEU A 1 136 ? -11.188 4.523 -13.25 1 46.81 136 LEU A C 1
ATOM 989 O O . LEU A 1 136 ? -9.969 4.637 -13.453 1 46.81 136 LEU A O 1
ATOM 993 N N . VAL A 1 137 ? -11.773 4.867 -12.078 1 53.19 137 VAL A N 1
ATOM 994 C CA . VAL A 1 137 ? -11.07 5.312 -10.883 1 53.19 137 VAL A CA 1
ATOM 995 C C . VAL A 1 137 ? -11.391 4.379 -9.719 1 53.19 137 VAL A C 1
ATOM 997 O O . VAL A 1 137 ? -12.555 4.078 -9.453 1 53.19 137 VAL A O 1
ATOM 1000 N N . GLY A 1 138 ? -10.477 3.232 -9.539 1 76.12 138 GLY A N 1
ATOM 1001 C CA . GLY A 1 138 ? -10.859 2.488 -8.352 1 76.12 138 GLY A CA 1
ATOM 1002 C C . GLY A 1 138 ? -9.984 1.271 -8.109 1 76.12 138 GLY A C 1
ATOM 1003 O O . GLY A 1 138 ? -9.023 1.033 -8.844 1 76.12 138 GLY A O 1
ATOM 1004 N N . LEU A 1 139 ? -10.102 0.788 -6.965 1 86 139 LEU A N 1
ATOM 1005 C CA . LEU A 1 139 ? -9.414 -0.396 -6.469 1 86 139 LEU A CA 1
ATOM 1006 C C . LEU A 1 139 ? -10.156 -1.667 -6.859 1 86 139 LEU A C 1
ATOM 1008 O O . LEU A 1 139 ? -11.383 -1.725 -6.766 1 86 139 LEU A O 1
ATOM 1012 N N . GLY A 1 140 ? -9.445 -2.57 -7.504 1 91.44 140 GLY A N 1
ATOM 1013 C CA . GLY A 1 140 ? -10.031 -3.863 -7.816 1 91.44 140 GLY A CA 1
ATOM 1014 C C . GLY A 1 140 ? -10.477 -4.629 -6.586 1 91.44 140 GLY A C 1
ATOM 1015 O O . GLY A 1 140 ? -10.07 -4.309 -5.469 1 91.44 140 GLY A O 1
ATOM 1016 N N . SER A 1 141 ? -11.312 -5.594 -6.828 1 92.31 141 SER A N 1
ATOM 1017 C CA . SER A 1 141 ? -11.914 -6.363 -5.746 1 92.31 141 SER A CA 1
ATOM 1018 C C . SER A 1 141 ? -10.859 -7.148 -4.973 1 92.31 141 SER A C 1
ATOM 1020 O O . SER A 1 141 ? -10.922 -7.234 -3.744 1 92.31 141 SER A O 1
ATOM 1022 N N . VAL A 1 142 ? -9.875 -7.719 -5.672 1 94.12 142 VAL A N 1
ATOM 1023 C CA . VAL A 1 142 ? -8.836 -8.492 -5.008 1 94.12 142 VAL A CA 1
ATOM 1024 C C . VAL A 1 142 ? -7.938 -7.562 -4.195 1 94.12 142 VAL A C 1
ATOM 1026 O O . VAL A 1 142 ? -7.648 -7.836 -3.027 1 94.12 142 VAL A O 1
ATOM 1029 N N . SER A 1 143 ? -7.508 -6.469 -4.785 1 95.94 143 SER A N 1
ATOM 1030 C CA . SER A 1 143 ? -6.664 -5.512 -4.074 1 95.94 143 SER A CA 1
ATOM 1031 C C . SER A 1 143 ? -7.383 -4.938 -2.859 1 95.94 143 SER A C 1
ATOM 1033 O O . SER A 1 143 ? -6.77 -4.727 -1.812 1 95.94 143 SER A O 1
ATOM 1035 N N . ASP A 1 144 ? -8.633 -4.727 -3.023 1 93.25 144 ASP A N 1
ATOM 1036 C CA . ASP A 1 144 ? -9.438 -4.246 -1.902 1 93.25 144 ASP A CA 1
ATOM 1037 C C . ASP A 1 144 ? -9.445 -5.262 -0.762 1 93.25 144 ASP A C 1
ATOM 1039 O O . ASP A 1 144 ? -9.219 -4.906 0.396 1 93.25 144 ASP A O 1
ATOM 1043 N N . TYR A 1 145 ? -9.68 -6.504 -1.103 1 93.56 145 TYR A N 1
ATOM 1044 C CA . TYR A 1 145 ? -9.672 -7.566 -0.106 1 93.56 145 TYR A CA 1
ATOM 1045 C C . TYR A 1 145 ? -8.32 -7.652 0.594 1 93.56 145 TYR A C 1
ATOM 1047 O O . TYR A 1 145 ? -8.25 -7.703 1.824 1 93.56 145 TYR A O 1
ATOM 1055 N N 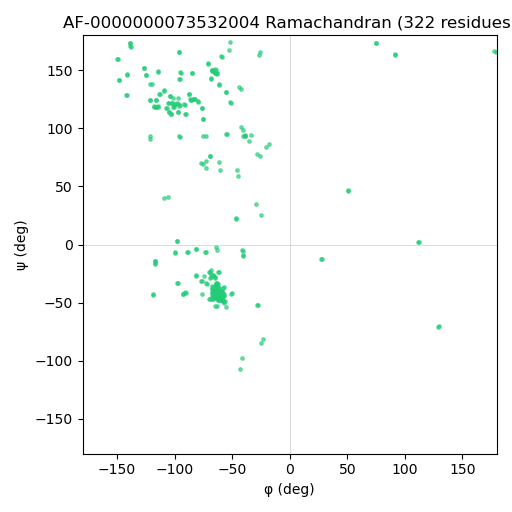. VAL A 1 146 ? -7.301 -7.652 -0.148 1 96.88 146 VAL A N 1
ATOM 1056 C CA . VAL A 1 146 ? -5.949 -7.809 0.372 1 96.88 146 VAL A CA 1
ATOM 1057 C C . VAL A 1 146 ? -5.621 -6.656 1.315 1 96.88 146 VAL A C 1
ATOM 1059 O O . VAL A 1 146 ? -5.113 -6.871 2.418 1 96.88 146 VAL A O 1
ATOM 1062 N N . THR A 1 147 ? -5.914 -5.457 0.91 1 96.44 147 THR A N 1
ATOM 1063 C CA . THR A 1 147 ? -5.59 -4.285 1.716 1 96.44 147 THR A CA 1
ATOM 1064 C C . THR A 1 147 ? -6.332 -4.32 3.047 1 96.44 147 THR A C 1
ATOM 1066 O O . THR A 1 147 ? -5.781 -3.943 4.082 1 96.44 147 THR A O 1
ATOM 1069 N N . LYS A 1 148 ? -7.48 -4.82 3.059 1 93.81 148 LYS A N 1
ATOM 1070 C CA . LYS A 1 148 ? -8.32 -4.832 4.254 1 93.81 148 LYS A CA 1
ATOM 1071 C C . LYS A 1 148 ? -7.938 -5.977 5.184 1 93.81 148 LYS A C 1
ATOM 1073 O O . LYS A 1 148 ? -8.078 -5.867 6.402 1 93.81 148 LYS A O 1
ATOM 1078 N N . ASN A 1 149 ? -7.375 -7.047 4.602 1 94.88 149 ASN A N 1
ATOM 1079 C CA . ASN A 1 149 ? -7.324 -8.273 5.395 1 94.88 149 ASN A CA 1
ATOM 1080 C C . ASN A 1 149 ? -5.883 -8.703 5.66 1 94.88 149 ASN A C 1
ATOM 1082 O O . ASN A 1 149 ? -5.637 -9.547 6.523 1 94.88 149 ASN A O 1
ATOM 1086 N N . SER A 1 150 ? -4.961 -8.172 4.922 1 96.31 150 SER A N 1
ATOM 1087 C CA . SER A 1 150 ? -3.57 -8.578 5.102 1 96.31 150 SER A CA 1
ATOM 1088 C C . SER A 1 150 ? -3.027 -8.117 6.449 1 96.31 150 SER A C 1
ATOM 1090 O O . SER A 1 150 ? -3.381 -7.039 6.93 1 96.31 150 SER A O 1
ATOM 1092 N N . GLN A 1 151 ? -2.119 -8.875 6.98 1 95 151 GLN A N 1
ATOM 1093 C CA . GLN A 1 151 ? -1.362 -8.469 8.164 1 95 151 GLN A CA 1
ATOM 1094 C C . GLN A 1 151 ? 0.01 -7.926 7.777 1 95 151 GLN A C 1
ATOM 1096 O O . GLN A 1 151 ? 0.76 -7.457 8.633 1 95 151 GLN A O 1
ATOM 1101 N N . THR A 1 152 ? 0.29 -8.047 6.586 1 96.5 152 THR A N 1
ATOM 1102 C CA . THR A 1 152 ? 1.533 -7.559 5.996 1 96.5 152 THR A CA 1
ATOM 1103 C C . THR A 1 152 ? 1.345 -6.16 5.41 1 96.5 152 THR A C 1
ATOM 1105 O O . THR A 1 152 ? 0.246 -5.809 4.977 1 96.5 152 THR A O 1
ATOM 1108 N N . ASN A 1 153 ? 2.422 -5.352 5.453 1 97.94 153 ASN A N 1
ATOM 1109 C CA . ASN A 1 153 ? 2.359 -4.082 4.738 1 97.94 153 ASN A CA 1
ATOM 1110 C C . ASN A 1 153 ? 2.016 -4.281 3.268 1 97.94 153 ASN A C 1
ATOM 1112 O O . ASN A 1 153 ? 2.619 -5.117 2.592 1 97.94 153 ASN A O 1
ATOM 1116 N N . VAL A 1 154 ? 1.016 -3.488 2.768 1 98.5 154 VAL A N 1
ATOM 1117 C CA . VAL A 1 154 ? 0.544 -3.699 1.402 1 98.5 154 VAL A CA 1
ATOM 1118 C C . VAL A 1 154 ? 0.907 -2.492 0.539 1 98.5 154 VAL A C 1
ATOM 1120 O O . VAL A 1 154 ? 0.672 -1.347 0.931 1 98.5 154 VAL A O 1
ATOM 1123 N N . VAL A 1 155 ? 1.51 -2.762 -0.6 1 98.62 155 VAL A N 1
ATOM 1124 C CA . VAL A 1 155 ? 1.76 -1.748 -1.619 1 98.62 155 VAL A CA 1
ATOM 1125 C C . VAL A 1 155 ? 0.781 -1.928 -2.777 1 98.62 155 VAL A C 1
ATOM 1127 O O . VAL A 1 155 ? 0.798 -2.955 -3.459 1 98.62 155 VAL A O 1
ATOM 1130 N N . VAL A 1 156 ? -0.055 -0.962 -2.926 1 98.06 156 VAL A N 1
ATOM 1131 C CA . VAL A 1 156 ? -0.978 -0.934 -4.055 1 98.06 156 VAL A CA 1
ATOM 1132 C C . VAL A 1 156 ? -0.404 -0.063 -5.172 1 98.06 156 VAL A C 1
ATOM 1134 O O . VAL A 1 156 ? -0.294 1.156 -5.023 1 98.06 156 VAL A O 1
ATOM 1137 N N . HIS A 1 157 ? -0.1 -0.704 -6.242 1 97.75 157 HIS A N 1
ATOM 1138 C CA . HIS A 1 157 ? 0.545 -0.014 -7.355 1 97.75 157 HIS A CA 1
ATOM 1139 C C . HIS A 1 157 ? -0.487 0.602 -8.297 1 97.75 157 HIS A C 1
ATOM 1141 O O . HIS A 1 157 ? -1.428 -0.074 -8.719 1 97.75 157 HIS A O 1
ATOM 1147 N N . LYS A 1 158 ? -0.23 1.878 -8.547 1 95.19 158 LYS A N 1
ATOM 1148 C CA . LYS A 1 158 ? -1.029 2.639 -9.508 1 95.19 158 LYS A CA 1
ATOM 1149 C C . LYS A 1 158 ? -0.25 2.896 -10.789 1 95.19 158 LYS A C 1
ATOM 1151 O O . LYS A 1 158 ? 0.806 3.531 -10.766 1 95.19 158 LYS A O 1
ATOM 1156 N N . MET A 1 159 ? -0.806 2.346 -11.82 1 89.19 159 MET A N 1
ATOM 1157 C CA . MET A 1 159 ? -0.115 2.553 -13.094 1 89.19 159 MET A CA 1
ATOM 1158 C C . MET A 1 159 ? -0.361 3.961 -13.625 1 89.19 159 MET A C 1
ATOM 1160 O O . MET A 1 159 ? -1.506 4.414 -13.688 1 89.19 159 MET A O 1
ATOM 1164 N N . GLN A 1 160 ? 0.717 4.723 -13.734 1 76.94 160 GLN A N 1
ATOM 1165 C CA . GLN A 1 160 ? 0.59 6.082 -14.25 1 76.94 160 GLN A CA 1
ATOM 1166 C C . GLN A 1 160 ? 0.379 6.074 -15.758 1 76.94 160 GLN A C 1
ATOM 1168 O O . GLN A 1 160 ? 0.975 5.266 -16.469 1 76.94 160 GLN A O 1
ATOM 1173 N N . SER A 1 161 ? -0.933 6.418 -16.156 1 61 161 SER A N 1
ATOM 1174 C CA . SER A 1 161 ? -1.171 6.535 -17.578 1 61 161 SER A CA 1
ATOM 1175 C C . SER A 1 161 ? -0.195 7.512 -18.234 1 61 161 SER A C 1
ATOM 1177 O O . SER A 1 161 ? 0.077 8.578 -17.672 1 61 161 SER A O 1
ATOM 1179 N N . LYS A 1 162 ? 0.874 7.145 -18.781 1 44.44 162 LYS A N 1
ATOM 1180 C CA . LYS A 1 162 ? 1.557 8.133 -19.625 1 44.44 162 LYS A CA 1
ATOM 1181 C C . LYS A 1 162 ? 0.562 8.922 -20.469 1 44.44 162 LYS A C 1
ATOM 1183 O O . LYS A 1 162 ? -0.286 8.336 -21.141 1 44.44 162 LYS A O 1
ATOM 1188 N N . ALA A 1 163 ? 0.221 10.164 -19.969 1 33.66 163 ALA A N 1
ATOM 1189 C CA . ALA A 1 163 ? -0.401 11 -20.984 1 33.66 163 ALA A CA 1
ATOM 1190 C C . ALA A 1 163 ? 0.439 11.031 -22.266 1 33.66 163 ALA A C 1
ATOM 1192 O O . ALA A 1 163 ? 1.671 11.031 -22.203 1 33.66 163 ALA A O 1
ATOM 1193 N N . MET B 1 1 ? 16.859 12 -10.578 1 83.94 1 MET B N 1
ATOM 1194 C CA . MET B 1 1 ? 16.172 12.711 -9.5 1 83.94 1 MET B CA 1
ATOM 1195 C C . MET B 1 1 ? 15.844 11.773 -8.344 1 83.94 1 MET B C 1
ATOM 1197 O O . MET B 1 1 ? 15.602 10.578 -8.562 1 83.94 1 MET B O 1
ATOM 1201 N N . PRO B 1 2 ? 15.938 12.312 -7.02 1 94.19 2 PRO B N 1
ATOM 1202 C CA . PRO B 1 2 ? 15.633 11.43 -5.895 1 94.19 2 PRO B CA 1
ATOM 1203 C C . PRO B 1 2 ? 14.172 10.984 -5.879 1 94.19 2 PRO B C 1
ATOM 1205 O O . PRO B 1 2 ? 13.297 11.711 -6.355 1 94.19 2 PRO B O 1
ATOM 1208 N N . ARG B 1 3 ? 13.945 9.781 -5.398 1 96.12 3 ARG B N 1
ATOM 1209 C CA . ARG B 1 3 ? 12.578 9.328 -5.168 1 96.12 3 ARG B CA 1
ATOM 1210 C C . ARG B 1 3 ? 11.867 10.211 -4.145 1 96.12 3 ARG B C 1
ATOM 1212 O O . ARG B 1 3 ? 12.477 10.648 -3.166 1 96.12 3 ARG B O 1
ATOM 1219 N N . LYS B 1 4 ? 10.633 10.523 -4.449 1 98.12 4 LYS B N 1
ATOM 1220 C CA . LYS B 1 4 ? 9.797 11.289 -3.527 1 98.12 4 LYS B CA 1
ATOM 1221 C C . LYS B 1 4 ? 8.836 10.375 -2.773 1 98.12 4 LYS B C 1
ATOM 1223 O O . LYS B 1 4 ? 8.008 9.695 -3.383 1 98.12 4 LYS B O 1
ATOM 1228 N N . VAL B 1 5 ? 8.992 10.367 -1.455 1 98.69 5 VAL B N 1
ATOM 1229 C CA . VAL B 1 5 ? 8.141 9.555 -0.595 1 98.69 5 VAL B CA 1
ATOM 1230 C C . VAL B 1 5 ? 7.316 10.461 0.315 1 98.69 5 VAL B C 1
ATOM 1232 O O . VAL B 1 5 ? 7.863 11.328 1.002 1 98.69 5 VAL B O 1
ATOM 1235 N N . VAL B 1 6 ? 5.992 10.297 0.265 1 98.88 6 VAL B N 1
ATOM 1236 C CA . VAL B 1 6 ? 5.094 11.023 1.153 1 98.88 6 VAL B CA 1
ATOM 1237 C C . VAL B 1 6 ? 4.602 10.094 2.264 1 98.88 6 VAL B C 1
ATOM 1239 O O . VAL B 1 6 ? 4.152 8.977 1.996 1 98.88 6 VAL B O 1
ATOM 1242 N N . VAL B 1 7 ? 4.75 10.523 3.496 1 98.88 7 VAL B N 1
ATOM 1243 C CA . VAL B 1 7 ? 4.203 9.797 4.633 1 98.88 7 VAL B CA 1
ATOM 1244 C C . VAL B 1 7 ? 3.17 10.656 5.355 1 98.88 7 VAL B C 1
ATOM 1246 O O . VAL B 1 7 ? 3.484 11.75 5.824 1 98.88 7 VAL B O 1
ATOM 1249 N N . ALA B 1 8 ? 1.927 10.148 5.395 1 98.69 8 ALA B N 1
ATOM 1250 C CA . ALA B 1 8 ? 0.885 10.805 6.184 1 98.69 8 ALA B CA 1
ATOM 1251 C C . ALA B 1 8 ? 0.918 10.328 7.633 1 98.69 8 ALA B C 1
ATOM 1253 O O . ALA B 1 8 ? 0.746 9.141 7.91 1 98.69 8 ALA B O 1
ATOM 1254 N N . VAL B 1 9 ? 1.046 11.328 8.531 1 98 9 VAL B N 1
ATOM 1255 C CA . VAL B 1 9 ? 1.249 10.93 9.914 1 98 9 VAL B CA 1
ATOM 1256 C C . VAL B 1 9 ? 0.182 11.57 10.805 1 98 9 VAL B C 1
ATOM 1258 O O . VAL B 1 9 ? -0.304 12.664 10.508 1 98 9 VAL B O 1
ATOM 1261 N N . ASP B 1 10 ? -0.218 10.859 11.82 1 95.38 10 ASP B N 1
ATOM 1262 C CA . ASP B 1 10 ? -1.033 11.32 12.938 1 95.38 10 ASP B CA 1
ATOM 1263 C C . ASP B 1 10 ? -0.532 10.742 14.258 1 95.38 10 ASP B C 1
ATOM 1265 O O . ASP B 1 10 ? 0.43 9.969 14.281 1 95.38 10 ASP B O 1
ATOM 1269 N N . PRO B 1 11 ? -1.055 11.148 15.352 1 95 11 PRO B N 1
ATOM 1270 C CA . PRO B 1 11 ? -0.484 10.727 16.641 1 95 11 PRO B CA 1
ATOM 1271 C C . PRO B 1 11 ? -0.774 9.266 16.969 1 95 11 PRO B C 1
ATOM 1273 O O . PRO B 1 11 ? -0.266 8.742 17.953 1 95 11 PRO B O 1
ATOM 1276 N N . SER B 1 12 ? -1.555 8.562 16.219 1 93.31 12 SER B N 1
ATOM 1277 C CA . SER B 1 12 ? -1.894 7.176 16.547 1 93.31 12 SER B CA 1
ATOM 1278 C C . SER B 1 12 ? -0.662 6.281 16.5 1 93.31 12 SER B C 1
ATOM 1280 O O . SER B 1 12 ? 0.269 6.535 15.727 1 93.31 12 SER B O 1
ATOM 1282 N N . PRO B 1 13 ? -0.611 5.203 17.281 1 94 13 PRO B N 1
ATOM 1283 C CA . PRO B 1 13 ? 0.537 4.297 17.312 1 94 13 PRO B CA 1
ATOM 1284 C C . PRO B 1 13 ? 0.823 3.674 15.938 1 94 13 PRO B C 1
ATOM 1286 O O . PRO B 1 13 ? 1.986 3.541 15.547 1 94 13 PRO B O 1
ATOM 1289 N N . VAL B 1 14 ? -0.19 3.305 15.211 1 94.62 14 VAL B N 1
ATOM 1290 C CA . VAL B 1 14 ? -0.002 2.668 13.914 1 94.62 14 VAL B CA 1
ATOM 1291 C C . VAL B 1 14 ? 0.63 3.658 12.938 1 94.62 14 VAL B C 1
ATOM 1293 O O . VAL B 1 14 ? 1.485 3.283 12.133 1 94.62 14 VAL B O 1
ATOM 1296 N N . SER B 1 15 ? 0.226 4.875 12.992 1 96.25 15 SER B N 1
ATOM 1297 C CA . SER B 1 15 ? 0.761 5.91 12.109 1 96.25 15 SER B CA 1
ATOM 1298 C C . SER B 1 15 ? 2.23 6.188 12.414 1 96.25 15 SER B C 1
ATOM 1300 O O . SER B 1 15 ? 3.049 6.285 11.5 1 96.25 15 SER B O 1
ATOM 1302 N N . LEU B 1 16 ? 2.533 6.281 13.672 1 96.94 16 LEU B N 1
ATOM 1303 C CA . LEU B 1 16 ? 3.92 6.516 14.062 1 96.94 16 LEU B CA 1
ATOM 1304 C C . LEU B 1 16 ? 4.789 5.309 13.719 1 96.94 16 LEU B C 1
ATOM 1306 O O . LEU B 1 16 ? 5.938 5.469 13.297 1 96.94 16 LEU B O 1
ATOM 1310 N N . ASP B 1 17 ? 4.227 4.18 13.914 1 97.12 17 ASP B N 1
ATOM 1311 C CA . ASP B 1 17 ? 4.938 2.963 13.531 1 97.12 17 ASP B CA 1
ATOM 1312 C C . ASP B 1 17 ? 5.176 2.91 12.023 1 97.12 17 ASP B C 1
ATOM 1314 O O . ASP B 1 17 ? 6.195 2.389 11.57 1 97.12 17 ASP B O 1
ATOM 1318 N N . ALA B 1 18 ? 4.25 3.455 11.266 1 97.94 18 ALA B N 1
ATOM 1319 C CA . ALA B 1 18 ? 4.395 3.51 9.812 1 97.94 18 ALA B CA 1
ATOM 1320 C C . ALA B 1 18 ? 5.621 4.332 9.414 1 97.94 18 ALA B C 1
ATOM 1322 O O . ALA B 1 18 ? 6.391 3.926 8.539 1 97.94 18 ALA B O 1
ATOM 1323 N N . LEU B 1 19 ? 5.781 5.414 10.055 1 98.31 19 LEU B N 1
ATOM 1324 C CA . LEU B 1 19 ? 6.941 6.25 9.766 1 98.31 19 LEU B CA 1
ATOM 1325 C C . LEU B 1 19 ? 8.234 5.523 10.125 1 98.31 19 LEU B C 1
ATOM 1327 O O . LEU B 1 19 ? 9.188 5.527 9.344 1 98.31 19 LEU B O 1
ATOM 1331 N N . LYS B 1 20 ? 8.227 4.945 11.281 1 97.56 20 LYS B N 1
ATOM 1332 C CA . LYS B 1 20 ? 9.414 4.211 11.711 1 97.56 20 LYS B CA 1
ATOM 1333 C C . LYS B 1 20 ? 9.766 3.107 10.719 1 97.56 20 LYS B C 1
ATOM 1335 O O . LYS B 1 20 ? 10.914 2.992 10.289 1 97.56 20 LYS B O 1
ATOM 1340 N N . TRP B 1 21 ? 8.812 2.383 10.391 1 97.12 21 TRP B N 1
ATOM 1341 C CA . TRP B 1 21 ? 9.008 1.287 9.445 1 97.12 21 TRP B CA 1
ATOM 1342 C C . TRP B 1 21 ? 9.469 1.811 8.094 1 97.12 21 TRP B C 1
ATOM 1344 O O . TRP B 1 21 ? 10.414 1.28 7.504 1 97.12 21 TRP B O 1
ATOM 1354 N N . ALA B 1 22 ? 8.797 2.848 7.57 1 98.06 22 ALA B N 1
ATOM 1355 C CA . ALA B 1 22 ? 9.125 3.387 6.254 1 98.06 22 ALA B CA 1
ATOM 1356 C C . ALA B 1 22 ? 10.555 3.926 6.227 1 98.06 22 ALA B C 1
ATOM 1358 O O . ALA B 1 22 ? 11.281 3.713 5.258 1 98.06 22 ALA B O 1
ATOM 1359 N N . SER B 1 23 ? 10.922 4.566 7.277 1 97.75 23 SER B N 1
ATOM 1360 C CA . SER B 1 23 ? 12.258 5.16 7.348 1 97.75 23 SER B CA 1
ATOM 1361 C C . SER B 1 23 ? 13.344 4.09 7.328 1 97.75 23 SER B C 1
ATOM 1363 O O . SER B 1 23 ? 14.414 4.293 6.758 1 97.75 23 SER B O 1
ATOM 1365 N N . LYS B 1 24 ? 13 2.926 7.816 1 94.88 24 LYS B N 1
ATOM 1366 C CA . LYS B 1 24 ? 14.008 1.881 7.973 1 94.88 24 LYS B CA 1
ATOM 1367 C C . LYS B 1 24 ? 13.977 0.903 6.801 1 94.88 24 LYS B C 1
ATOM 1369 O O . LYS B 1 24 ? 15.008 0.387 6.383 1 94.88 24 LYS B O 1
ATOM 1374 N N . ASN B 1 25 ? 12.805 0.699 6.301 1 94.62 25 ASN B N 1
ATOM 1375 C CA . ASN B 1 25 ? 12.656 -0.452 5.414 1 94.62 25 ASN B CA 1
ATOM 1376 C C . ASN B 1 25 ? 12.273 -0.026 4 1 94.62 25 ASN B C 1
ATOM 1378 O O . ASN B 1 25 ? 12.367 -0.818 3.062 1 94.62 25 ASN B O 1
ATOM 1382 N N . LEU B 1 26 ? 11.867 1.174 3.824 1 96.69 26 LEU B N 1
ATOM 1383 C CA . LEU B 1 26 ? 11.312 1.6 2.543 1 96.69 26 LEU B CA 1
ATOM 1384 C C . LEU B 1 26 ? 12.156 2.715 1.933 1 96.69 26 LEU B C 1
ATOM 1386 O O . LEU B 1 26 ? 12.492 2.668 0.747 1 96.69 26 LEU B O 1
ATOM 1390 N N . CYS B 1 27 ? 12.555 3.654 2.752 1 96.81 27 CYS B N 1
ATOM 1391 C CA . CYS B 1 27 ? 13.242 4.844 2.258 1 96.81 27 CYS B CA 1
ATOM 1392 C C . CYS B 1 27 ? 14.734 4.59 2.098 1 96.81 27 CYS B C 1
ATOM 1394 O O . CYS B 1 27 ? 15.312 3.781 2.826 1 96.81 27 CYS B O 1
ATOM 1396 N N . ASN B 1 28 ? 15.258 5.25 1.117 1 94.56 28 ASN B N 1
ATOM 1397 C CA . ASN B 1 28 ? 16.703 5.379 0.979 1 94.56 28 ASN B CA 1
ATOM 1398 C C . ASN B 1 28 ? 17.203 6.695 1.567 1 94.56 28 ASN B C 1
ATOM 1400 O O . ASN B 1 28 ? 16.438 7.648 1.714 1 94.56 28 ASN B O 1
ATOM 1404 N N . LYS B 1 29 ? 18.469 6.777 1.751 1 95.25 29 LYS B N 1
ATOM 1405 C CA . LYS B 1 29 ? 19.062 7.953 2.381 1 95.25 29 LYS B CA 1
ATOM 1406 C C . LYS B 1 29 ? 18.906 9.188 1.498 1 95.25 29 LYS B C 1
ATOM 1408 O O . LYS B 1 29 ? 18.812 10.312 2.002 1 95.25 29 LYS B O 1
ATOM 1413 N N . ASP B 1 30 ? 18.812 8.93 0.234 1 96.31 30 ASP B N 1
ATOM 1414 C CA . ASP B 1 30 ? 18.797 10.055 -0.699 1 96.31 30 ASP B CA 1
ATOM 1415 C C . ASP B 1 30 ? 17.375 10.406 -1.103 1 96.31 30 ASP B C 1
ATOM 1417 O O . ASP B 1 30 ? 17.141 11.352 -1.868 1 96.31 30 ASP B O 1
ATOM 1421 N N . ASP B 1 31 ? 16.391 9.766 -0.576 1 98 31 ASP B N 1
ATOM 1422 C CA . ASP B 1 31 ? 14.992 10.062 -0.884 1 98 31 ASP B CA 1
ATOM 1423 C C . ASP B 1 31 ? 14.602 11.445 -0.365 1 98 31 ASP B C 1
ATOM 1425 O O . ASP B 1 31 ? 15.203 11.953 0.581 1 98 31 ASP B O 1
ATOM 1429 N N . GLU B 1 32 ? 13.672 12.031 -1.095 1 98.5 32 GLU B N 1
ATOM 1430 C CA . GLU B 1 32 ? 12.961 13.195 -0.571 1 98.5 32 GLU B CA 1
ATOM 1431 C C . GLU B 1 32 ? 11.695 12.773 0.181 1 98.5 32 GLU B C 1
ATOM 1433 O O . GLU B 1 32 ? 10.758 12.25 -0.417 1 98.5 32 GLU B O 1
ATOM 1438 N N . LEU B 1 33 ? 11.781 13.016 1.484 1 98.69 33 LEU B N 1
ATOM 1439 C CA . LEU B 1 33 ? 10.672 12.57 2.328 1 98.69 33 LEU B CA 1
ATOM 1440 C C . LEU B 1 33 ? 9.766 13.742 2.689 1 98.69 33 LEU B C 1
ATOM 1442 O O . LEU B 1 33 ? 10.219 14.75 3.221 1 98.69 33 LEU B O 1
ATOM 1446 N N . HIS B 1 34 ? 8.492 13.617 2.334 1 98.88 34 HIS B N 1
ATOM 1447 C CA . HIS B 1 34 ? 7.473 14.586 2.73 1 98.88 34 HIS B CA 1
ATOM 1448 C C . HIS B 1 34 ? 6.613 14.039 3.865 1 98.88 34 HIS B C 1
ATOM 1450 O O . HIS B 1 34 ? 5.875 13.07 3.678 1 98.88 34 HIS B O 1
ATOM 1456 N N . LEU B 1 35 ? 6.754 14.656 4.996 1 98.88 35 LEU B N 1
ATOM 1457 C CA . LEU B 1 35 ? 5.875 14.359 6.121 1 98.88 35 LEU B CA 1
ATOM 1458 C C . LEU B 1 35 ? 4.664 15.289 6.125 1 98.88 35 LEU B C 1
ATOM 1460 O O . LEU B 1 35 ? 4.812 16.516 6.215 1 98.88 35 LEU B O 1
ATOM 1464 N N . ILE B 1 36 ? 3.502 14.633 6.043 1 98.75 36 ILE B N 1
ATOM 1465 C CA . ILE B 1 36 ? 2.316 15.477 6.004 1 98.75 36 ILE B CA 1
ATOM 1466 C C . ILE B 1 36 ? 1.342 15.055 7.098 1 98.75 36 ILE B C 1
ATOM 1468 O O . ILE B 1 36 ? 1.33 13.891 7.512 1 98.75 36 ILE B O 1
ATOM 1472 N N . SER B 1 37 ? 0.581 15.953 7.559 1 97.75 37 SER B N 1
ATOM 1473 C CA . SER B 1 37 ? -0.521 15.734 8.492 1 97.75 37 SER B CA 1
ATOM 1474 C C . SER B 1 37 ? -1.716 16.625 8.156 1 97.75 37 SER B C 1
ATOM 1476 O O . SER B 1 37 ? -1.549 17.734 7.652 1 97.75 37 SER B O 1
ATOM 1478 N N . VAL B 1 38 ? -2.889 16.078 8.406 1 95.69 38 VAL B N 1
ATOM 1479 C CA . VAL B 1 38 ? -4.105 16.828 8.117 1 95.69 38 VAL B CA 1
ATOM 1480 C C . VAL B 1 38 ? -4.723 17.344 9.422 1 95.69 38 VAL B C 1
ATOM 1482 O O . VAL B 1 38 ? -5.004 16.547 10.328 1 95.69 38 VAL B O 1
ATOM 1485 N N . LEU B 1 39 ? -4.875 18.609 9.508 1 92 39 LEU B N 1
ATOM 1486 C CA . LEU B 1 39 ? -5.523 19.266 10.633 1 92 39 LEU B CA 1
ATOM 1487 C C . LEU B 1 39 ? -6.965 19.641 10.297 1 92 39 LEU B C 1
ATOM 1489 O O . LEU B 1 39 ? -7.215 20.312 9.297 1 92 39 LEU B O 1
ATOM 1493 N N . GLU B 1 40 ? -7.906 19.078 11.086 1 84.44 40 GLU B N 1
ATOM 1494 C CA . GLU B 1 40 ? -9.297 19.469 10.875 1 84.44 40 GLU B CA 1
ATOM 1495 C C . GLU B 1 40 ? -9.602 20.812 11.523 1 84.44 40 GLU B C 1
ATOM 1497 O O . GLU B 1 40 ? -9.266 21.047 12.688 1 84.44 40 GLU B O 1
ATOM 1502 N N . SER B 1 41 ? -10.07 21.75 10.773 1 76.94 41 SER B N 1
ATOM 1503 C CA . SER B 1 41 ? -10.391 23.078 11.289 1 76.94 41 SER B CA 1
ATOM 1504 C C . SER B 1 41 ? -11.688 23.062 12.102 1 76.94 41 SER B C 1
ATOM 1506 O O . SER B 1 41 ? -12.602 22.281 11.797 1 76.94 41 SER B O 1
ATOM 1508 N N . GLY B 1 42 ? -11.695 22.906 13.406 1 55.78 42 GLY B N 1
ATOM 1509 C CA . GLY B 1 42 ? -12.812 23 14.344 1 55.78 42 GLY B CA 1
ATOM 1510 C C . GLY B 1 42 ? -13.898 23.953 13.883 1 55.78 42 GLY B C 1
ATOM 1511 O O . GLY B 1 42 ? -14.25 24.891 14.594 1 55.78 42 GLY B O 1
ATOM 1512 N N . LEU B 1 43 ? -14.258 24.141 12.719 1 49.25 43 LEU B N 1
ATOM 1513 C CA . LEU B 1 43 ? -15.383 25.062 12.656 1 49.25 43 LEU B CA 1
ATOM 1514 C C . LEU B 1 43 ? -16.594 24.516 13.406 1 49.25 43 LEU B C 1
ATOM 1516 O O . LEU B 1 43 ? -17.094 23.438 13.078 1 49.25 43 LEU B O 1
ATOM 1520 N N . ALA B 1 44 ? -16.594 24.453 14.734 1 43.53 44 ALA B N 1
ATOM 1521 C CA . ALA B 1 44 ? -17.844 24.281 15.461 1 43.53 44 ALA B CA 1
ATOM 1522 C C . ALA B 1 44 ? -18.984 25.031 14.766 1 43.53 44 ALA B C 1
ATOM 1524 O O . ALA B 1 44 ? -18.891 26.234 14.539 1 43.53 44 ALA B O 1
ATOM 1525 N N . ASN B 1 45 ? -19.562 24.328 13.898 1 40.97 45 ASN B N 1
ATOM 1526 C CA . ASN B 1 45 ? -20.875 24.828 13.484 1 40.97 45 ASN B CA 1
ATOM 1527 C C . ASN B 1 45 ? -21.672 25.359 14.664 1 40.97 45 ASN B C 1
ATOM 1529 O O . ASN B 1 45 ? -22.891 25.531 14.57 1 40.97 45 ASN B O 1
ATOM 1533 N N . ASP B 1 46 ? -21.297 25.188 15.938 1 38.19 46 ASP B N 1
ATOM 1534 C CA . ASP B 1 46 ? -22.375 25.516 16.875 1 38.19 46 ASP B CA 1
ATOM 1535 C C . ASP B 1 46 ? -22.875 26.938 16.672 1 38.19 46 ASP B C 1
ATOM 1537 O O . ASP B 1 46 ? -23.859 27.344 17.281 1 38.19 46 ASP B O 1
ATOM 1541 N N . VAL B 1 47 ? -22.078 28.016 16.578 1 38.84 47 VAL B N 1
ATOM 1542 C CA . VAL B 1 47 ? -22.797 29.234 16.969 1 38.84 47 VAL B CA 1
ATOM 1543 C C . VAL B 1 47 ? -23.75 29.641 15.836 1 38.84 47 VAL B C 1
ATOM 1545 O O . VAL B 1 47 ? -23.297 30.094 14.781 1 38.84 47 VAL B O 1
ATOM 1548 N N . VAL B 1 48 ? -24.812 28.891 15.586 1 38.12 48 VAL B N 1
ATOM 1549 C CA . VAL B 1 48 ? -25.984 29.344 14.844 1 38.12 48 VAL B CA 1
ATOM 1550 C C . VAL B 1 48 ? -26.344 30.781 15.25 1 38.12 48 VAL B C 1
ATOM 1552 O O . VAL B 1 48 ? -27.438 31.266 14.938 1 38.12 48 VAL B O 1
ATOM 1555 N N . GLY B 1 49 ? -25.812 31.453 16.25 1 37.75 49 GLY B N 1
ATOM 1556 C CA . GLY B 1 49 ? -26.578 32.656 16.453 1 37.75 49 GLY B CA 1
ATOM 1557 C C . GLY B 1 49 ? -26.766 33.469 15.188 1 37.75 49 GLY B C 1
ATOM 1558 O O . GLY B 1 49 ? -26.109 33.219 14.18 1 37.75 49 GLY B O 1
ATOM 1559 N N . GLU B 1 50 ? -27.641 34.656 15.258 1 38.66 50 GLU B N 1
ATOM 1560 C CA . GLU B 1 50 ? -28.281 35.562 14.305 1 38.66 50 GLU B CA 1
ATOM 1561 C C . GLU B 1 50 ? -27.328 35.938 1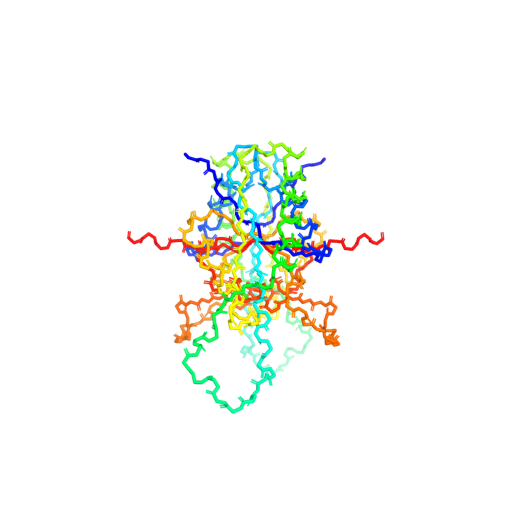3.18 1 38.66 50 GLU B C 1
ATOM 1563 O O . GLU B 1 50 ? -27.656 35.781 12 1 38.66 50 GLU B O 1
ATOM 1568 N N . SER B 1 51 ? -26.828 37.281 13.258 1 37.69 51 SER B N 1
ATOM 1569 C CA . SER B 1 51 ? -26.562 38.312 12.258 1 37.69 51 SER B CA 1
ATOM 1570 C C . SER B 1 51 ? -25.297 38 11.469 1 37.69 51 SER B C 1
ATOM 1572 O O . SER B 1 51 ? -24.859 38.812 10.641 1 37.69 51 SER B O 1
ATOM 1574 N N . ALA B 1 52 ? -24.328 37.25 12.07 1 41 52 ALA B N 1
ATOM 1575 C CA . ALA B 1 52 ? -23.047 37.531 11.422 1 41 52 ALA B CA 1
ATOM 1576 C C . ALA B 1 52 ? -22.984 36.906 10.039 1 41 52 ALA B C 1
ATOM 1578 O O . ALA B 1 52 ? -22.859 35.688 9.914 1 41 52 ALA B O 1
ATOM 1579 N N . ALA B 1 53 ? -23.781 37.312 9.055 1 40.38 53 ALA B N 1
ATOM 1580 C CA . ALA B 1 53 ? -23.922 37.125 7.617 1 40.38 53 ALA B CA 1
ATOM 1581 C C . ALA B 1 53 ? -22.578 36.75 6.988 1 40.38 53 ALA B C 1
ATOM 1583 O O . ALA B 1 53 ? -22.516 35.781 6.199 1 40.38 53 ALA B O 1
ATOM 1584 N N . ASP B 1 54 ? -21.75 37.812 6.66 1 38.78 54 ASP B N 1
ATOM 1585 C CA . ASP B 1 54 ? -20.734 37.875 5.629 1 38.78 54 ASP B CA 1
ATOM 1586 C C . ASP B 1 54 ? -19.516 37 5.984 1 38.78 54 ASP B C 1
ATOM 1588 O O . ASP B 1 54 ? -18.469 37.094 5.348 1 38.78 54 ASP B O 1
ATOM 1592 N N . SER B 1 55 ? -19.297 36.719 7.344 1 40.28 55 SER B N 1
ATOM 1593 C CA . SER B 1 55 ? -17.984 36.188 7.617 1 40.28 55 SER B CA 1
ATOM 1594 C C . SER B 1 55 ? -17.844 34.781 7.055 1 40.28 55 SER B C 1
ATOM 1596 O O . SER B 1 55 ? -18.578 33.875 7.445 1 40.28 55 SER B O 1
ATOM 1598 N N . SER B 1 56 ? -17.672 34.594 5.77 1 45.41 56 SER B N 1
ATOM 1599 C CA . SER B 1 56 ? -17.172 33.344 5.242 1 45.41 56 SER B CA 1
ATOM 1600 C C . SER B 1 56 ? -16.484 32.531 6.324 1 45.41 56 SER B C 1
ATOM 1602 O O . SER B 1 56 ? -15.609 33.031 7.027 1 45.41 56 SER B O 1
ATOM 1604 N N . PRO B 1 57 ? -17.109 31.703 7.141 1 51.78 57 PRO B N 1
ATOM 1605 C CA . PRO B 1 57 ? -16.406 30.969 8.188 1 51.78 57 PRO B CA 1
ATOM 1606 C C . PRO B 1 57 ? -14.945 30.688 7.832 1 51.78 57 PRO B C 1
ATOM 1608 O O . PRO B 1 57 ? -14.664 30.078 6.797 1 51.78 57 PRO B O 1
ATOM 1611 N N . ASP B 1 58 ? -13.992 31.656 7.938 1 59.5 58 ASP B N 1
ATOM 1612 C CA . ASP B 1 58 ? -12.562 31.609 7.672 1 59.5 58 ASP B CA 1
ATOM 1613 C C . ASP B 1 58 ? -11.953 30.281 8.141 1 59.5 58 ASP B C 1
ATOM 1615 O O . ASP B 1 58 ? -12.086 29.922 9.312 1 59.5 58 ASP B O 1
ATOM 1619 N N . CYS B 1 59 ? -11.836 29.297 7.277 1 75.19 59 CYS B N 1
ATOM 1620 C CA . CYS B 1 59 ? -11.117 28.047 7.535 1 75.19 59 CYS B CA 1
ATOM 1621 C C . CYS B 1 59 ? -9.766 28.312 8.18 1 75.19 59 CYS B C 1
ATOM 1623 O O . CYS B 1 59 ? -8.758 28.438 7.48 1 75.19 59 CYS B O 1
ATOM 1625 N N . LYS B 1 60 ? -9.836 28.891 9.461 1 77.94 60 LYS B N 1
ATOM 1626 C CA . LYS B 1 60 ? -8.586 29.094 10.18 1 77.94 60 LYS B CA 1
ATOM 1627 C C . LYS B 1 60 ? -8.383 28.016 11.242 1 77.94 60 LYS B C 1
ATOM 1629 O O . LYS B 1 60 ? -9.266 27.781 12.07 1 77.94 60 LYS B O 1
ATOM 1634 N N . PRO B 1 61 ? -7.266 27.406 11.141 1 80.75 61 PRO B N 1
ATOM 1635 C CA . PRO B 1 61 ? -7.027 26.359 12.133 1 80.75 61 PRO B CA 1
ATOM 1636 C C . PRO B 1 61 ? -6.836 26.922 13.547 1 80.75 61 PRO B C 1
ATOM 1638 O O . PRO B 1 61 ? -6.359 28.047 13.703 1 80.75 61 PRO B O 1
ATOM 1641 N N . ASP B 1 62 ? -7.379 26.141 14.547 1 85.25 62 ASP B N 1
ATOM 1642 C CA . ASP B 1 62 ? -7.043 26.422 15.938 1 85.25 62 ASP B CA 1
ATOM 1643 C C . ASP B 1 62 ? -5.531 26.5 16.125 1 85.25 62 ASP B C 1
ATOM 1645 O O . ASP B 1 62 ? -4.805 25.562 15.789 1 85.25 62 ASP B O 1
ATOM 1649 N N . PRO B 1 63 ? -5.059 27.641 16.641 1 89.19 63 PRO B N 1
ATOM 1650 C CA . PRO B 1 63 ? -3.613 27.812 16.781 1 89.19 63 PRO B CA 1
ATOM 1651 C C . PRO B 1 63 ? -2.977 26.719 17.656 1 89.19 63 PRO B C 1
ATOM 1653 O O . PRO B 1 63 ? -1.831 26.328 17.422 1 89.19 63 PRO B O 1
ATOM 1656 N N . ILE B 1 64 ? -3.664 26.297 18.688 1 91.62 64 ILE B N 1
ATOM 1657 C CA . ILE B 1 64 ? -3.135 25.266 19.562 1 91.62 64 ILE B CA 1
ATOM 1658 C C . ILE B 1 64 ? -3.027 23.938 18.812 1 91.62 64 ILE B C 1
ATOM 1660 O O . ILE B 1 64 ? -2.018 23.234 18.922 1 91.62 64 ILE B O 1
ATOM 1664 N N . ALA B 1 65 ? -4.043 23.656 18.078 1 90.75 65 ALA B N 1
ATOM 1665 C CA . ALA B 1 65 ? -4.027 22.422 17.266 1 90.75 65 ALA B CA 1
ATOM 1666 C C . ALA B 1 65 ? -2.92 22.484 16.219 1 90.75 65 ALA B C 1
ATOM 1668 O O . ALA B 1 65 ? -2.256 21.469 15.961 1 90.75 65 ALA B O 1
ATOM 1669 N N . LEU B 1 66 ? -2.812 23.594 15.648 1 93.31 66 LEU B N 1
ATOM 1670 C CA . LEU B 1 66 ? -1.755 23.797 14.664 1 93.31 66 LEU B CA 1
ATOM 1671 C C . LEU B 1 66 ? -0.381 23.562 15.281 1 93.31 66 LEU B C 1
ATOM 1673 O O . LEU B 1 66 ? 0.466 22.891 14.695 1 93.31 66 LEU B O 1
ATOM 1677 N N . GLN B 1 67 ? -0.193 24.141 16.438 1 94.88 67 GLN B N 1
ATOM 1678 C CA . GLN B 1 67 ? 1.084 23.969 17.125 1 94.88 67 GLN B CA 1
ATOM 1679 C C . GLN B 1 67 ? 1.338 22.5 17.453 1 94.88 67 GLN B C 1
ATOM 1681 O O . GLN B 1 67 ? 2.455 22.016 17.297 1 94.88 67 GLN B O 1
ATOM 1686 N N . LYS B 1 68 ? 0.342 21.828 17.953 1 95.44 68 LYS B N 1
ATOM 1687 C CA . LYS B 1 68 ? 0.473 20.406 18.266 1 95.44 68 LYS B CA 1
ATOM 1688 C C . LYS B 1 68 ? 0.856 19.609 17.031 1 95.44 68 LYS B C 1
ATOM 1690 O O . LYS B 1 68 ? 1.683 18.688 17.109 1 95.44 68 LYS B O 1
ATOM 1695 N N . THR B 1 69 ? 0.223 19.922 15.953 1 95.69 69 THR B N 1
ATOM 1696 C CA . THR B 1 69 ? 0.518 19.25 14.695 1 95.69 69 THR B CA 1
ATOM 1697 C C . THR B 1 69 ? 1.951 19.516 14.25 1 95.69 69 THR B C 1
ATOM 1699 O O . THR B 1 69 ? 2.658 18.609 13.812 1 95.69 69 THR B O 1
ATOM 1702 N N . GLN B 1 70 ? 2.355 20.734 14.375 1 96.69 70 GLN B N 1
ATOM 1703 C CA . GLN B 1 70 ? 3.721 21.094 14.008 1 96.69 70 GLN B CA 1
ATOM 1704 C C . GLN B 1 70 ? 4.738 20.391 14.898 1 96.69 70 GLN B C 1
ATOM 1706 O O . GLN B 1 70 ? 5.781 19.938 14.414 1 96.69 70 GLN B O 1
ATOM 1711 N N . ASP B 1 71 ? 4.402 20.312 16.172 1 98 71 ASP B N 1
ATOM 1712 C CA . ASP B 1 71 ? 5.273 19.578 17.094 1 98 71 ASP B CA 1
ATOM 1713 C C . ASP B 1 71 ? 5.379 18.109 16.688 1 98 71 ASP B C 1
ATOM 1715 O O . ASP B 1 71 ? 6.465 17.531 16.75 1 98 71 ASP B O 1
ATOM 1719 N N . LEU B 1 72 ? 4.301 17.531 16.375 1 97.81 72 LEU B N 1
ATOM 1720 C CA . LEU B 1 72 ? 4.289 16.156 15.922 1 97.81 72 LEU B CA 1
ATOM 1721 C C . LEU B 1 72 ? 5.191 15.977 14.703 1 97.81 72 LEU B C 1
ATOM 1723 O O . LEU B 1 72 ? 6.027 15.07 14.672 1 97.81 72 LEU B O 1
ATOM 1727 N N . LEU B 1 73 ? 5.035 16.828 13.688 1 98.56 73 LEU B N 1
ATOM 1728 C CA . LEU B 1 73 ? 5.801 16.719 12.453 1 98.56 73 LEU B CA 1
ATOM 1729 C C . LEU B 1 73 ? 7.293 16.906 12.719 1 98.56 73 LEU B C 1
ATOM 1731 O O . LEU B 1 73 ? 8.125 16.25 12.109 1 98.56 73 LEU B O 1
ATOM 1735 N N . GLN B 1 74 ? 7.559 17.797 13.648 1 98.56 74 GLN B N 1
ATOM 1736 C CA . GLN B 1 74 ? 8.953 18.016 14 1 98.56 74 GLN B CA 1
ATOM 1737 C C . GLN B 1 74 ? 9.57 16.766 14.641 1 98.56 74 GLN B C 1
ATOM 1739 O O . GLN B 1 74 ? 10.695 16.391 14.32 1 98.56 74 GLN B O 1
ATOM 1744 N N . ARG B 1 75 ? 8.859 16.203 15.523 1 98.44 75 ARG B N 1
ATOM 1745 C CA . ARG B 1 75 ? 9.32 14.969 16.141 1 98.44 75 ARG B CA 1
ATOM 1746 C C . ARG B 1 75 ? 9.523 13.883 15.086 1 98.44 75 ARG B C 1
ATOM 1748 O O . ARG B 1 75 ? 10.523 13.164 15.109 1 98.44 75 ARG B O 1
ATOM 1755 N N . CYS B 1 76 ? 8.617 13.797 14.219 1 98.69 76 CYS B N 1
ATOM 1756 C CA . CYS B 1 76 ? 8.672 12.805 13.156 1 98.69 76 CYS B CA 1
ATOM 1757 C C . CYS B 1 76 ? 9.867 13.062 12.234 1 98.69 76 CYS B C 1
ATOM 1759 O O . CYS B 1 76 ? 10.523 12.125 11.789 1 98.69 76 CYS B O 1
ATOM 1761 N N . LYS B 1 77 ? 10.07 14.32 11.945 1 98.69 77 LYS B N 1
ATOM 1762 C CA . LYS B 1 77 ? 11.242 14.68 11.156 1 98.69 77 LYS B CA 1
ATOM 1763 C C . LYS B 1 77 ? 12.531 14.211 11.828 1 98.69 77 LYS B C 1
ATOM 1765 O O . LYS B 1 77 ? 13.414 13.656 11.172 1 98.69 77 LYS B O 1
ATOM 1770 N N . GLY B 1 78 ? 12.586 14.438 13.102 1 98.31 78 GLY B N 1
ATOM 1771 C CA . GLY B 1 78 ? 13.742 13.961 13.844 1 98.31 78 GLY B CA 1
ATOM 1772 C C . GLY B 1 78 ? 13.938 12.461 13.742 1 98.31 78 GLY B C 1
ATOM 1773 O O . GLY B 1 78 ? 15.062 11.977 13.594 1 98.31 78 GLY B O 1
ATOM 1774 N N . GLU B 1 79 ? 12.891 11.75 13.852 1 97.94 79 GLU B N 1
ATOM 1775 C CA . GLU B 1 79 ? 12.93 10.297 13.734 1 97.94 79 GLU B CA 1
ATOM 1776 C C . GLU B 1 79 ? 13.445 9.867 12.367 1 97.94 79 GLU B C 1
ATOM 1778 O O . GLU B 1 79 ? 14.289 8.969 12.266 1 97.94 79 GLU B O 1
ATOM 1783 N N . ALA B 1 80 ? 12.945 10.477 11.328 1 98.44 80 ALA B N 1
ATOM 1784 C CA . ALA B 1 80 ? 13.359 10.141 9.961 1 98.44 80 ALA B CA 1
ATOM 1785 C C . ALA B 1 80 ? 14.828 10.477 9.742 1 98.44 80 ALA B C 1
ATOM 1787 O O . ALA B 1 80 ? 15.562 9.688 9.141 1 98.44 80 ALA B O 1
ATOM 1788 N N . GLN B 1 81 ? 15.211 11.609 10.234 1 98.19 81 GLN B N 1
ATOM 1789 C CA . GLN B 1 81 ? 16.609 12.023 10.086 1 98.19 81 GLN B CA 1
ATOM 1790 C C . GLN B 1 81 ? 17.531 11.117 10.883 1 98.19 81 GLN B C 1
ATOM 1792 O O . GLN B 1 81 ? 18.656 10.844 10.461 1 98.19 81 GLN B O 1
ATOM 1797 N N . GLY B 1 82 ? 17.047 10.695 12.047 1 97.62 82 GLY B N 1
ATOM 1798 C CA . GLY B 1 82 ? 17.797 9.727 12.828 1 97.62 82 GLY B CA 1
ATOM 1799 C C . 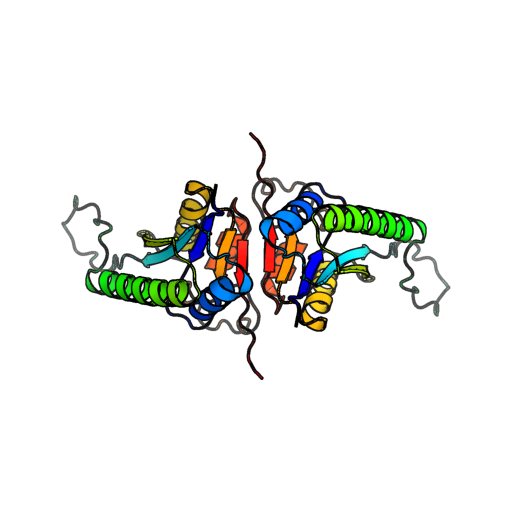GLY B 1 82 ? 18 8.406 12.117 1 97.62 82 GLY B C 1
ATOM 1800 O O . GLY B 1 82 ? 18.984 7.707 12.375 1 97.62 82 GLY B O 1
ATOM 1801 N N . ALA B 1 83 ? 17.156 8.156 11.219 1 97.31 83 ALA B N 1
ATOM 1802 C CA . ALA B 1 83 ? 17.25 6.926 10.445 1 97.31 83 ALA B CA 1
ATOM 1803 C C . ALA B 1 83 ? 18.125 7.125 9.211 1 97.31 83 ALA B C 1
ATOM 1805 O O . ALA B 1 83 ? 18.328 6.199 8.422 1 97.31 83 ALA B O 1
ATOM 1806 N N . GLY B 1 84 ? 18.547 8.391 8.945 1 97.19 84 GLY B N 1
ATOM 1807 C CA . GLY B 1 84 ? 19.531 8.625 7.902 1 97.19 84 GLY B CA 1
ATOM 1808 C C . GLY B 1 84 ? 18.984 9.367 6.703 1 97.19 84 GLY B C 1
ATOM 1809 O O . GLY B 1 84 ? 19.703 9.633 5.738 1 97.19 84 GLY B O 1
ATOM 1810 N N . ILE B 1 85 ? 17.734 9.734 6.762 1 97.69 85 ILE B N 1
ATOM 1811 C CA . ILE B 1 85 ? 17.125 10.453 5.648 1 97.69 85 ILE B CA 1
ATOM 1812 C C . ILE B 1 85 ? 17.469 11.938 5.75 1 97.69 85 ILE B C 1
ATOM 1814 O O . ILE B 1 85 ? 17.109 12.602 6.723 1 97.69 85 ILE B O 1
ATOM 1818 N N . LYS B 1 86 ? 18.016 12.461 4.746 1 95.94 86 LYS B N 1
ATOM 1819 C CA . LYS B 1 86 ? 18.578 13.805 4.84 1 95.94 86 LYS B CA 1
ATOM 1820 C C . LYS B 1 86 ? 17.562 14.852 4.41 1 95.94 86 LYS B C 1
ATOM 1822 O O . LYS B 1 86 ? 17.453 15.906 5.039 1 95.94 86 LYS B O 1
ATOM 1827 N N . ASN B 1 87 ? 16.875 14.539 3.352 1 98 87 ASN B N 1
ATOM 1828 C CA . ASN B 1 87 ? 15.93 15.492 2.781 1 98 87 ASN B CA 1
ATOM 1829 C C . ASN B 1 87 ? 14.516 15.242 3.281 1 98 87 ASN B C 1
ATOM 1831 O O . ASN B 1 87 ? 13.773 14.453 2.689 1 98 87 ASN B O 1
ATOM 1835 N N . VAL B 1 88 ? 14.172 15.977 4.398 1 98.62 88 VAL B N 1
ATOM 1836 C CA . VAL B 1 88 ? 12.852 15.789 5 1 98.62 88 VAL B CA 1
ATOM 1837 C C . VAL B 1 88 ? 12.094 17.125 5.012 1 98.62 88 VAL B C 1
ATOM 1839 O O . VAL B 1 88 ? 12.586 18.109 5.559 1 98.62 88 VAL B O 1
ATOM 1842 N N . LYS B 1 89 ? 10.906 17.125 4.418 1 98.62 89 LYS B N 1
ATOM 1843 C CA . LYS B 1 89 ? 10.016 18.281 4.398 1 98.62 89 LYS B CA 1
ATOM 1844 C C . LYS B 1 89 ? 8.742 18 5.191 1 98.62 89 LYS B C 1
ATOM 1846 O O . LYS B 1 89 ? 8.297 16.859 5.289 1 98.62 89 LYS B O 1
ATOM 1851 N N . MET B 1 90 ? 8.227 19.062 5.746 1 98.62 90 MET B N 1
ATOM 1852 C CA . MET B 1 90 ? 7.012 18.969 6.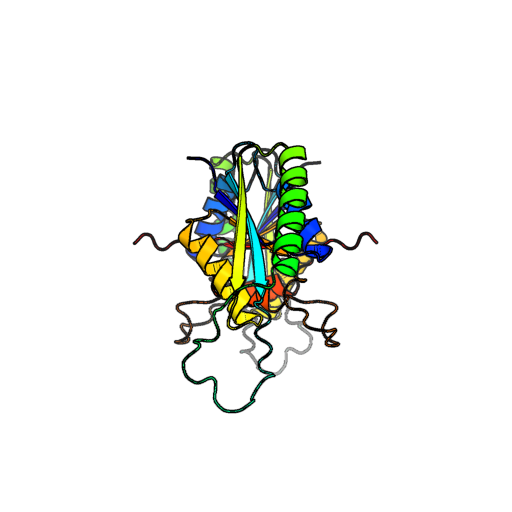539 1 98.62 90 MET B CA 1
ATOM 1853 C C . MET B 1 90 ? 5.91 19.859 5.957 1 98.62 90 MET B C 1
ATOM 1855 O O . MET B 1 90 ? 6.172 20.969 5.523 1 98.62 90 MET B O 1
ATOM 1859 N N . THR B 1 91 ? 4.711 19.344 5.934 1 98.38 91 THR B N 1
ATOM 1860 C CA . THR B 1 91 ? 3.566 20.125 5.492 1 98.38 91 THR B CA 1
ATOM 1861 C C . THR B 1 91 ? 2.334 19.812 6.332 1 98.38 91 THR B C 1
ATOM 1863 O O . THR B 1 91 ? 2 18.641 6.535 1 98.38 91 THR B O 1
ATOM 1866 N N . THR B 1 92 ? 1.715 20.797 6.836 1 97 92 THR B N 1
ATOM 1867 C CA . THR B 1 92 ? 0.418 20.656 7.488 1 97 92 THR B CA 1
ATOM 1868 C C . THR B 1 92 ? -0.712 21.016 6.531 1 97 92 THR B C 1
ATOM 1870 O O . THR B 1 92 ? -0.737 22.125 5.984 1 97 92 THR B O 1
ATOM 1873 N N . LEU B 1 93 ? -1.558 20.094 6.332 1 95.81 93 LEU B N 1
ATOM 1874 C CA . LEU B 1 93 ? -2.752 20.328 5.527 1 95.81 93 LEU B CA 1
ATOM 1875 C C . LEU B 1 93 ? -3.947 20.656 6.414 1 95.81 93 LEU B C 1
ATOM 1877 O O . LEU B 1 93 ? -4.109 20.078 7.488 1 95.81 93 LEU B O 1
ATOM 1881 N N . VAL B 1 94 ? -4.777 21.562 5.957 1 92.38 94 VAL B N 1
ATOM 1882 C CA . VAL B 1 94 ? -5.934 21.969 6.754 1 92.38 94 VAL B CA 1
ATOM 1883 C C . VAL B 1 94 ? -7.219 21.562 6.047 1 92.38 94 VAL B C 1
ATOM 1885 O O . VAL B 1 94 ? -7.453 21.938 4.895 1 92.38 94 VAL B O 1
ATOM 1888 N N . SER B 1 95 ? -7.914 20.75 6.699 1 89.25 95 SER B N 1
ATOM 1889 C CA . SER B 1 95 ? -9.211 20.297 6.219 1 89.25 95 SER B CA 1
ATOM 1890 C C . SER B 1 95 ? -10.344 21.125 6.82 1 89.25 95 SER B C 1
ATOM 1892 O O . SER B 1 95 ? -10.586 21.078 8.031 1 89.25 95 SER B O 1
ATOM 1894 N N . CYS B 1 96 ? -11.133 21.797 5.992 1 86 96 CYS B N 1
ATOM 1895 C CA . CYS B 1 96 ? -12.211 22.656 6.461 1 86 96 CYS B CA 1
ATOM 1896 C C . CYS B 1 96 ? -13.523 21.891 6.57 1 86 96 CYS B C 1
ATOM 1898 O O . CYS B 1 96 ? -14.281 22.062 7.527 1 86 96 CYS B O 1
ATOM 1900 N N . ALA B 1 97 ? -13.742 21.062 5.594 1 85.44 97 ALA B N 1
ATOM 1901 C CA . ALA B 1 97 ? -14.977 20.297 5.566 1 85.44 97 ALA B CA 1
ATOM 1902 C C . ALA B 1 97 ? -14.961 19.203 6.625 1 85.44 97 ALA B C 1
ATOM 1904 O O . ALA B 1 97 ? -15.992 18.891 7.23 1 85.44 97 ALA B O 1
ATOM 1905 N N . GLY B 1 98 ? -13.82 18.688 6.871 1 83.75 98 GLY B N 1
ATOM 1906 C CA . GLY B 1 98 ? -13.688 17.609 7.848 1 83.75 98 GLY B CA 1
ATOM 1907 C C . GLY B 1 98 ? -14.18 16.281 7.336 1 83.75 98 GLY B C 1
ATOM 1908 O O . GLY B 1 98 ? -14.688 16.188 6.219 1 83.75 98 GLY B O 1
ATOM 1909 N N . GLY B 1 99 ? -13.914 15.242 8.211 1 87.62 99 GLY B N 1
ATOM 1910 C CA . GLY B 1 99 ? -14.328 13.898 7.844 1 87.62 99 GLY B CA 1
ATOM 1911 C C . GLY B 1 99 ? -13.258 13.125 7.094 1 87.62 99 GLY B C 1
ATOM 1912 O O . GLY B 1 99 ? -12.336 13.719 6.535 1 87.62 99 GLY B O 1
ATOM 1913 N N . SER B 1 100 ? -13.516 11.836 7.07 1 88.81 100 SER B N 1
ATOM 1914 C CA . SER B 1 100 ? -12.508 10.938 6.527 1 88.81 100 SER B CA 1
ATOM 1915 C C . SER B 1 100 ? -12.297 11.18 5.035 1 88.81 100 SER B C 1
ATOM 1917 O O . SER B 1 100 ? -11.164 11.125 4.543 1 88.81 100 SER B O 1
ATOM 1919 N N . ALA B 1 101 ? -13.383 11.375 4.324 1 91.19 101 ALA B N 1
ATOM 1920 C CA . ALA B 1 101 ? -13.266 11.586 2.881 1 91.19 101 ALA B CA 1
ATOM 1921 C C . ALA B 1 101 ? -12.492 12.859 2.572 1 91.19 101 ALA B C 1
ATOM 1923 O O . ALA B 1 101 ? -11.641 12.883 1.68 1 91.19 101 ALA B O 1
ATOM 1924 N N . ASP B 1 102 ? -12.789 13.898 3.32 1 93.31 102 ASP B N 1
ATOM 1925 C CA . ASP B 1 102 ? -12.102 15.164 3.102 1 93.31 102 ASP B CA 1
ATOM 1926 C C . ASP B 1 102 ? -10.625 15.062 3.471 1 93.31 102 ASP B C 1
ATOM 1928 O O . ASP B 1 102 ? -9.766 15.57 2.754 1 93.31 102 ASP B O 1
ATOM 1932 N N . MET B 1 103 ? -10.328 14.414 4.523 1 94.19 103 MET B N 1
ATOM 1933 C CA . MET B 1 103 ? -8.945 14.195 4.93 1 94.19 103 MET B CA 1
ATOM 1934 C C . MET B 1 103 ? -8.195 13.383 3.879 1 94.19 103 MET B C 1
ATOM 1936 O O . MET B 1 103 ? -7.082 13.75 3.484 1 94.19 103 MET B O 1
ATOM 1940 N N . GLY B 1 104 ? -8.852 12.305 3.451 1 96.12 104 GLY B N 1
ATOM 1941 C CA . GLY B 1 104 ? -8.25 11.484 2.412 1 96.12 104 GLY B CA 1
ATOM 1942 C C . GLY B 1 104 ? -7.973 12.25 1.133 1 96.12 104 GLY B C 1
ATOM 1943 O O . GLY B 1 104 ? -6.934 12.055 0.498 1 96.12 104 GLY B O 1
ATOM 1944 N N . ARG B 1 105 ? -8.906 13.078 0.793 1 96.56 105 ARG B N 1
ATOM 1945 C CA . ARG B 1 105 ? -8.742 13.883 -0.414 1 96.56 105 ARG B CA 1
ATOM 1946 C C . ARG B 1 105 ? -7.531 14.797 -0.302 1 96.56 105 ARG B C 1
ATOM 1948 O O . ARG B 1 105 ? -6.762 14.938 -1.253 1 96.56 105 ARG B O 1
ATOM 1955 N N . HIS B 1 106 ? -7.336 15.422 0.828 1 97.19 106 HIS B N 1
ATOM 1956 C CA . HIS B 1 106 ? -6.18 16.297 1.031 1 97.19 106 HIS B CA 1
ATOM 1957 C C . HIS B 1 106 ? -4.875 15.516 0.903 1 97.19 106 HIS B C 1
ATOM 1959 O O . HIS B 1 106 ? -3.93 15.977 0.266 1 97.19 106 HIS B O 1
ATOM 1965 N N . ILE B 1 107 ? -4.863 14.352 1.432 1 98.19 107 ILE B N 1
ATOM 1966 C CA . ILE B 1 107 ? -3.668 13.516 1.388 1 98.19 107 ILE B CA 1
ATOM 1967 C C . ILE B 1 107 ? -3.391 13.094 -0.052 1 98.19 107 ILE B C 1
ATOM 1969 O O . ILE B 1 107 ? -2.262 13.219 -0.536 1 98.19 107 ILE B O 1
ATOM 1973 N N . THR B 1 108 ? -4.434 12.641 -0.725 1 98 108 THR B N 1
ATOM 1974 C CA . THR B 1 108 ? -4.297 12.172 -2.1 1 98 108 THR B CA 1
ATOM 1975 C C . THR B 1 108 ? -3.865 13.312 -3.021 1 98 108 THR B C 1
ATOM 1977 O O . THR B 1 108 ? -2.949 13.148 -3.828 1 98 108 THR B O 1
ATOM 1980 N N . ASP B 1 109 ? -4.492 14.484 -2.865 1 98.12 109 ASP B N 1
ATOM 1981 C CA . ASP B 1 109 ? -4.172 15.633 -3.709 1 98.12 109 ASP B CA 1
ATOM 1982 C C . ASP B 1 109 ? -2.723 16.062 -3.514 1 98.12 109 ASP B C 1
ATOM 1984 O O . ASP B 1 109 ? -2.043 16.438 -4.477 1 98.12 109 ASP B O 1
ATOM 1988 N N . PHE B 1 110 ? -2.305 16.016 -2.307 1 98.5 110 PHE B N 1
ATOM 1989 C CA . PHE B 1 110 ? -0.928 16.422 -2.035 1 98.5 110 PHE B CA 1
ATOM 1990 C C . PHE B 1 110 ? 0.05 15.469 -2.717 1 98.5 110 PHE B C 1
ATOM 1992 O O . PHE B 1 110 ? 0.947 15.906 -3.439 1 98.5 110 PHE B O 1
ATOM 1999 N N . ALA B 1 111 ? -0.104 14.148 -2.469 1 98.38 111 ALA B N 1
ATOM 2000 C CA . ALA B 1 111 ? 0.805 13.148 -3.023 1 98.38 111 ALA B CA 1
ATOM 2001 C C . ALA B 1 111 ? 0.793 13.188 -4.551 1 98.38 111 ALA B C 1
ATOM 2003 O O . ALA B 1 111 ? 1.848 13.125 -5.188 1 98.38 111 ALA B O 1
ATOM 2004 N N . ASP B 1 112 ? -0.413 13.305 -5.105 1 97.19 112 ASP B N 1
ATOM 2005 C CA . ASP B 1 112 ? -0.551 13.344 -6.559 1 97.19 112 ASP B CA 1
ATOM 2006 C C . ASP B 1 112 ? 0.065 14.617 -7.133 1 97.19 112 ASP B C 1
ATOM 2008 O O . ASP B 1 112 ? 0.764 14.57 -8.148 1 97.19 112 ASP B O 1
ATOM 2012 N N . GLY B 1 113 ? -0.169 15.742 -6.465 1 97.69 113 GLY B N 1
ATOM 2013 C CA . GLY B 1 113 ? 0.384 17.016 -6.898 1 97.69 113 GLY B CA 1
ATOM 2014 C C . GLY B 1 113 ? 1.899 17.062 -6.852 1 97.69 113 GLY B C 1
ATOM 2015 O O . GLY B 1 113 ? 2.537 17.672 -7.711 1 97.69 113 GLY B O 1
ATOM 2016 N N . GLU B 1 114 ? 2.477 16.375 -5.871 1 97.44 114 GLU B N 1
ATOM 2017 C CA . GLU B 1 114 ? 3.928 16.312 -5.719 1 97.44 114 GLU B CA 1
ATOM 2018 C C . GLU B 1 114 ? 4.535 15.266 -6.648 1 97.44 114 GLU B C 1
ATOM 2020 O O . GLU B 1 114 ? 5.758 15.109 -6.707 1 97.44 114 GLU B O 1
ATOM 2025 N N . LYS B 1 115 ? 3.68 14.547 -7.359 1 96.38 115 LYS B N 1
ATOM 2026 C CA . LYS B 1 115 ? 4.133 13.43 -8.18 1 96.38 115 LYS B CA 1
ATOM 2027 C C . LYS B 1 115 ? 5.02 12.484 -7.375 1 96.38 115 LYS B C 1
ATOM 2029 O O . LYS B 1 115 ? 6.109 12.117 -7.816 1 96.38 115 LYS B O 1
ATOM 2034 N N . ALA B 1 116 ? 4.547 12.164 -6.18 1 97.81 116 ALA B N 1
ATOM 2035 C CA . ALA B 1 116 ? 5.281 11.266 -5.297 1 97.81 116 ALA B CA 1
ATOM 2036 C C . ALA B 1 116 ? 5.414 9.875 -5.914 1 97.81 116 ALA B C 1
ATOM 2038 O O . ALA B 1 116 ? 4.516 9.422 -6.629 1 97.81 116 ALA B O 1
ATOM 2039 N N . ASP B 1 117 ? 6.539 9.234 -5.621 1 97.06 117 ASP B N 1
ATOM 2040 C CA . ASP B 1 117 ? 6.723 7.852 -6.051 1 97.06 117 ASP B CA 1
ATOM 2041 C C . ASP B 1 117 ? 5.934 6.891 -5.168 1 97.06 117 ASP B C 1
ATOM 2043 O O . ASP B 1 117 ? 5.469 5.848 -5.633 1 97.06 117 ASP B O 1
ATOM 2047 N N . MET B 1 118 ? 5.801 7.316 -3.879 1 98 118 MET B N 1
ATOM 2048 C CA . MET B 1 118 ? 5.066 6.5 -2.92 1 98 118 MET B CA 1
ATOM 2049 C C . MET B 1 118 ? 4.367 7.371 -1.883 1 98 118 MET B C 1
ATOM 2051 O O . MET B 1 118 ? 4.91 8.391 -1.453 1 98 118 MET B O 1
ATOM 2055 N N . LEU B 1 119 ? 3.207 6.941 -1.555 1 98.69 119 LEU B N 1
ATOM 2056 C CA . LEU B 1 119 ? 2.434 7.484 -0.444 1 98.69 119 LEU B CA 1
ATOM 2057 C C . LEU B 1 119 ? 2.225 6.434 0.64 1 98.69 119 LEU B C 1
ATOM 2059 O O . LEU B 1 119 ? 1.605 5.395 0.393 1 98.69 119 LEU B O 1
ATOM 2063 N N . VAL B 1 120 ? 2.75 6.703 1.849 1 98.81 120 VAL B N 1
ATOM 2064 C CA . VAL B 1 120 ? 2.699 5.762 2.961 1 98.81 120 VAL B CA 1
ATOM 2065 C C . VAL B 1 120 ? 1.728 6.27 4.023 1 98.81 120 VAL B C 1
ATOM 2067 O O . VAL B 1 120 ? 1.75 7.449 4.383 1 98.81 120 VAL B O 1
ATOM 2070 N N . LEU B 1 121 ? 0.842 5.387 4.508 1 98.06 121 LEU B N 1
ATOM 2071 C CA . LEU B 1 121 ? -0.003 5.711 5.652 1 98.06 121 LEU B CA 1
ATOM 2072 C C . LEU B 1 121 ? -0.343 4.453 6.449 1 98.06 121 LEU B C 1
ATOM 2074 O O . LEU B 1 121 ? -0.174 3.336 5.957 1 98.06 121 LEU B O 1
ATOM 2078 N N . GLY B 1 122 ? -0.729 4.664 7.672 1 96.88 122 GLY B N 1
ATOM 2079 C CA . GLY B 1 122 ? -1.176 3.549 8.484 1 96.88 122 GLY B CA 1
ATOM 2080 C C . GLY B 1 122 ? -2.516 2.986 8.047 1 96.88 122 GLY B C 1
ATOM 2081 O O . GLY B 1 122 ? -3.35 3.713 7.508 1 96.88 122 GLY B O 1
ATOM 2082 N N . SER B 1 123 ? -2.73 1.771 8.367 1 93.94 123 SER B N 1
ATOM 2083 C CA . SER B 1 123 ? -3.994 1.124 8.023 1 93.94 123 SER B CA 1
ATOM 2084 C C . SER B 1 123 ? -5.148 1.712 8.828 1 93.94 123 SER B C 1
ATOM 2086 O O . SER B 1 123 ? -6.301 1.666 8.391 1 93.94 123 SER B O 1
ATOM 2088 N N . ARG B 1 124 ? -4.777 2.195 10.016 1 87.25 124 ARG B N 1
ATOM 2089 C CA . ARG B 1 124 ? -5.742 2.836 10.906 1 87.25 124 ARG B CA 1
ATOM 2090 C C . ARG B 1 124 ? -5.141 4.082 11.555 1 87.25 124 ARG B C 1
ATOM 2092 O O . ARG B 1 124 ? -3.996 4.441 11.273 1 87.25 124 ARG B O 1
ATOM 2099 N N . GLY B 1 125 ? -6.09 4.863 12.273 1 75.81 125 GLY B N 1
ATOM 2100 C CA . GLY B 1 125 ? -5.586 6.004 13.016 1 75.81 125 GLY B CA 1
ATOM 2101 C C . GLY B 1 125 ? -6.328 7.293 12.711 1 75.81 125 GLY B C 1
ATOM 2102 O O . GLY B 1 125 ? -7.086 7.789 13.547 1 75.81 125 GLY B O 1
ATOM 2103 N N . MET B 1 126 ? -6.254 8.008 11.547 1 64.5 126 MET B N 1
ATOM 2104 C CA . MET B 1 126 ? -6.613 9.383 11.242 1 64.5 126 MET B CA 1
ATOM 2105 C C . MET B 1 126 ? -8.125 9.586 11.312 1 64.5 126 MET B C 1
ATOM 2107 O O . MET B 1 126 ? -8.594 10.695 11.547 1 64.5 126 MET B O 1
ATOM 2111 N N . GLY B 1 127 ? -9.039 8.664 11.203 1 62.31 127 GLY B N 1
ATOM 2112 C CA . GLY B 1 127 ? -10.477 8.805 11.102 1 62.31 127 GLY B CA 1
ATOM 2113 C C . GLY B 1 127 ? -11.211 8.352 12.352 1 62.31 127 GLY B C 1
ATOM 2114 O O . GLY B 1 127 ? -12.43 8.508 12.453 1 62.31 127 GLY B O 1
ATOM 2115 N N . GLY B 1 128 ? -10.742 8.617 13.516 1 53.34 128 GLY B N 1
ATOM 2116 C CA . GLY B 1 128 ? -11.43 8.305 14.758 1 53.34 128 GLY B CA 1
ATOM 2117 C C . GLY B 1 128 ? -12.375 7.121 14.641 1 53.34 128 GLY B C 1
ATOM 2118 O O . GLY B 1 128 ? -13.273 6.953 15.461 1 53.34 128 GLY B O 1
ATOM 2119 N N . VAL B 1 129 ? -12.664 6.691 13.492 1 50.91 129 VAL B N 1
ATOM 2120 C CA . VAL B 1 129 ? -13.758 5.719 13.461 1 50.91 129 VAL B CA 1
ATOM 2121 C C . VAL B 1 129 ? -13.648 4.781 14.656 1 50.91 129 VAL B C 1
ATOM 2123 O O . VAL B 1 129 ? -12.633 4.105 14.836 1 50.91 129 VAL B O 1
ATOM 2126 N N . LYS B 1 130 ? -14.422 5.203 15.789 1 43.59 130 LYS B N 1
ATOM 2127 C CA . LYS B 1 130 ? -14.742 4.332 16.922 1 43.59 130 LYS B CA 1
ATOM 2128 C C . LYS B 1 130 ? -14.727 2.865 16.5 1 43.59 130 LYS B C 1
ATOM 2130 O O . LYS B 1 130 ? -14.906 2.549 15.32 1 43.59 130 LYS B O 1
ATOM 2135 N N . ARG B 1 131 ? -14.711 1.992 17.453 1 44.03 131 ARG B N 1
ATOM 2136 C CA . ARG B 1 131 ? -14.672 0.541 17.594 1 44.03 131 ARG B CA 1
ATOM 2137 C C . ARG B 1 131 ? -15.68 -0.131 16.672 1 44.03 131 ARG B C 1
ATOM 2139 O O . ARG B 1 131 ? -16.828 -0.368 17.062 1 44.03 131 ARG B O 1
ATOM 2146 N N . THR B 1 132 ? -16.172 0.351 15.648 1 40.47 132 THR B N 1
ATOM 2147 C CA . THR B 1 132 ? -17.219 -0.611 15.328 1 40.47 132 THR B CA 1
ATOM 2148 C C . THR B 1 132 ? -16.719 -2.041 15.516 1 40.47 132 THR B C 1
ATOM 2150 O O . THR B 1 132 ? -15.531 -2.318 15.32 1 40.47 132 THR B O 1
ATOM 2153 N N . LEU B 1 133 ? -17.484 -2.799 16.141 1 41.78 133 LEU B N 1
ATOM 2154 C CA . LEU B 1 133 ? -17.312 -4.219 16.422 1 41.78 133 LEU B CA 1
ATOM 2155 C C . LEU B 1 133 ? -16.453 -4.883 15.352 1 41.78 133 LEU B C 1
ATOM 2157 O O . LEU B 1 133 ? -15.859 -5.938 15.594 1 41.78 133 LEU B O 1
ATOM 2161 N N . TYR B 1 134 ? -16.797 -4.699 14.18 1 42.91 134 TYR B N 1
ATOM 2162 C CA . TYR B 1 134 ? -16.094 -5.363 13.086 1 42.91 134 TYR B CA 1
ATOM 2163 C C . TYR B 1 134 ? -14.648 -4.898 13 1 42.91 134 TYR B C 1
ATOM 2165 O O . TYR B 1 134 ? -13.945 -5.199 12.031 1 42.91 134 TYR B O 1
ATOM 2173 N N . GLY B 1 135 ? -14.016 -4.004 13.711 1 45.84 135 GLY B N 1
ATOM 2174 C CA . GLY B 1 135 ? -12.906 -3.115 14 1 45.84 135 GLY B CA 1
ATOM 2175 C C . GLY B 1 135 ? -11.57 -3.838 14.102 1 45.84 135 GLY B C 1
ATOM 2176 O O . GLY B 1 135 ? -10.531 -3.207 14.266 1 45.84 135 GLY B O 1
ATOM 2177 N N . LEU B 1 136 ? -11.547 -4.871 14.734 1 46.91 136 LEU B N 1
ATOM 2178 C CA . LEU B 1 136 ? -10.281 -5.523 15.047 1 46.91 136 LEU B CA 1
ATOM 2179 C C . LEU B 1 136 ? -9.422 -5.676 13.797 1 46.91 136 LEU B C 1
ATOM 2181 O O . LEU B 1 136 ? -8.195 -5.695 13.883 1 46.91 136 LEU B O 1
ATOM 2185 N N . VAL B 1 137 ? -10.109 -6.062 12.688 1 53.34 137 VAL B N 1
ATOM 2186 C CA . VAL B 1 137 ? -9.492 -6.434 11.422 1 53.34 137 VAL B CA 1
ATOM 2187 C C . VAL B 1 137 ? -10.016 -5.523 10.305 1 53.34 137 VAL B C 1
ATOM 2189 O O . VAL B 1 137 ? -11.227 -5.34 10.164 1 53.34 137 VAL B O 1
ATOM 2192 N N . GLY B 1 138 ? -9.211 -4.328 10.016 1 76.44 138 GLY B N 1
ATOM 2193 C CA . GLY B 1 138 ? -9.773 -3.609 8.883 1 76.44 138 GLY B CA 1
ATOM 2194 C C . GLY B 1 138 ? -9.023 -2.33 8.562 1 76.44 138 GLY B C 1
ATOM 2195 O O . GLY B 1 138 ? -8 -2.029 9.18 1 76.44 138 GLY B O 1
ATOM 2196 N N . LEU B 1 139 ? -9.305 -1.831 7.449 1 86.06 139 LEU B N 1
ATOM 2197 C CA . LEU B 1 139 ? -8.766 -0.596 6.895 1 86.06 139 LEU B CA 1
ATOM 2198 C C . LEU B 1 139 ? -9.578 0.609 7.355 1 86.06 139 LEU B C 1
ATOM 2200 O O . LEU B 1 139 ? -10.805 0.563 7.375 1 86.06 139 LEU B O 1
ATOM 2204 N N . GLY B 1 140 ? -8.891 1.567 7.945 1 91.44 140 GLY B N 1
ATOM 2205 C CA . GLY B 1 140 ? -9.555 2.807 8.32 1 91.44 140 GLY B CA 1
ATOM 2206 C C . GLY B 1 140 ? -10.18 3.527 7.141 1 91.44 140 GLY B C 1
ATOM 2207 O O . GLY B 1 140 ? -9.844 3.248 5.984 1 91.44 140 GLY B O 1
ATOM 2208 N N . SER B 1 141 ? -11.078 4.406 7.473 1 92.31 141 SER B N 1
ATOM 2209 C CA . SER B 1 141 ? -11.844 5.117 6.453 1 92.31 141 SER B CA 1
ATOM 2210 C C . SER B 1 141 ? -10.938 5.992 5.59 1 92.31 141 SER B C 1
ATOM 2212 O O . SER B 1 141 ? -11.125 6.07 4.375 1 92.31 141 SER B O 1
ATOM 2214 N N . VAL B 1 142 ? -9.945 6.645 6.191 1 94.12 142 VAL B N 1
ATOM 2215 C CA . VAL B 1 142 ? -9.047 7.508 5.438 1 94.12 142 VAL B CA 1
ATOM 2216 C C . VAL B 1 142 ? -8.148 6.656 4.535 1 94.12 142 VAL B C 1
ATOM 2218 O O . VAL B 1 142 ? -7.996 6.949 3.348 1 94.12 142 VAL B O 1
ATOM 2221 N N . SER B 1 143 ? -7.57 5.609 5.078 1 95.94 143 SER B N 1
ATOM 2222 C CA . SER B 1 143 ? -6.715 4.73 4.285 1 95.94 143 SER B CA 1
ATOM 2223 C C . SER B 1 143 ? -7.492 4.09 3.143 1 95.94 143 SER B C 1
ATOM 2225 O O . SER B 1 143 ? -6.965 3.928 2.041 1 95.94 143 SER B O 1
ATOM 2227 N N . ASP B 1 144 ? -8.703 3.77 3.416 1 93.19 144 ASP B N 1
ATOM 2228 C CA . ASP B 1 144 ? -9.57 3.221 2.371 1 93.19 144 ASP B CA 1
ATOM 2229 C C . ASP B 1 144 ? -9.773 4.227 1.241 1 93.19 144 ASP B C 1
ATOM 2231 O O . ASP B 1 144 ? -9.617 3.887 0.066 1 93.19 144 ASP B O 1
ATOM 2235 N N . TYR B 1 145 ? -10.078 5.449 1.609 1 93.5 145 TYR B N 1
ATOM 2236 C CA . TYR B 1 145 ? -10.258 6.504 0.621 1 93.5 145 TYR B CA 1
ATOM 2237 C C . TYR B 1 145 ? -8.984 6.703 -0.202 1 93.5 145 TYR B C 1
ATOM 2239 O O . TYR B 1 145 ? -9.039 6.758 -1.433 1 93.5 145 TYR B O 1
ATOM 2247 N N . VAL B 1 146 ? -7.91 6.789 0.446 1 96.94 146 VAL B N 1
ATOM 2248 C CA . VAL B 1 146 ? -6.629 7.062 -0.198 1 96.94 146 VAL B CA 1
ATOM 2249 C C . VAL B 1 146 ? -6.289 5.938 -1.174 1 96.94 146 VAL B C 1
ATOM 2251 O O . VAL B 1 146 ? -5.91 6.195 -2.318 1 96.94 146 VAL B O 1
ATOM 2254 N N . THR B 1 147 ? -6.441 4.727 -0.752 1 96.38 147 THR B N 1
ATOM 2255 C CA . THR B 1 147 ? -6.094 3.586 -1.591 1 96.38 147 THR B CA 1
ATOM 2256 C C . THR B 1 147 ? -6.961 3.551 -2.846 1 96.38 147 THR B C 1
ATOM 2258 O O . THR B 1 147 ? -6.48 3.225 -3.932 1 96.38 147 THR B O 1
ATOM 2261 N N . LYS B 1 148 ? -8.141 3.943 -2.754 1 93.81 148 LYS B N 1
ATOM 2262 C CA . LYS B 1 148 ? -9.086 3.875 -3.861 1 93.81 148 LYS B CA 1
ATOM 2263 C C . LYS B 1 148 ? -8.898 5.047 -4.82 1 93.81 148 LYS B C 1
ATOM 2265 O O . LYS B 1 148 ? -9.141 4.918 -6.023 1 93.81 148 LYS B O 1
ATOM 2270 N N . ASN B 1 149 ? -8.375 6.164 -4.285 1 94.94 149 ASN B N 1
ATOM 2271 C CA . ASN B 1 149 ? -8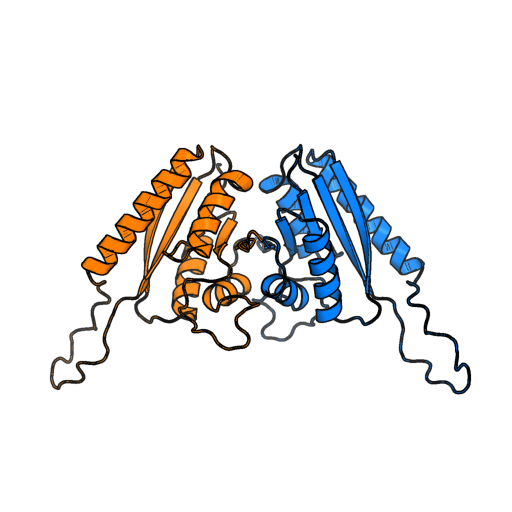.508 7.387 -5.074 1 94.94 149 ASN B CA 1
ATOM 2272 C C . ASN B 1 149 ? -7.148 7.945 -5.473 1 94.94 149 ASN B C 1
ATOM 2274 O O . ASN B 1 149 ? -7.059 8.805 -6.348 1 94.94 149 ASN B O 1
ATOM 2278 N N . SER B 1 150 ? -6.117 7.496 -4.828 1 96.25 150 SER B N 1
ATOM 2279 C CA . SER B 1 150 ? -4.797 8.023 -5.137 1 96.25 150 SER B CA 1
ATOM 2280 C C . SER B 1 150 ? -4.348 7.613 -6.535 1 96.25 150 SER B C 1
ATOM 2282 O O . SER B 1 150 ? -4.652 6.508 -6.988 1 96.25 150 SER B O 1
ATOM 2284 N N . GLN B 1 151 ? -3.551 8.461 -7.137 1 95 151 GLN B N 1
ATOM 2285 C CA . GLN B 1 151 ? -2.877 8.117 -8.391 1 95 151 GLN B CA 1
ATOM 2286 C C . GLN B 1 151 ? -1.434 7.695 -8.133 1 95 151 GLN B C 1
ATOM 2288 O O . GLN B 1 151 ? -0.73 7.289 -9.062 1 95 151 GLN B O 1
ATOM 2293 N N . THR B 1 152 ? -1.059 7.828 -6.977 1 96.44 152 THR B N 1
ATOM 2294 C CA . THR B 1 152 ? 0.272 7.449 -6.512 1 96.44 152 THR B CA 1
ATOM 2295 C C . THR B 1 152 ? 0.259 6.043 -5.918 1 96.44 152 THR B C 1
ATOM 2297 O O . THR B 1 152 ? -0.759 5.598 -5.383 1 96.44 152 THR B O 1
ATOM 2300 N N . ASN B 1 153 ? 1.399 5.332 -6.07 1 97.88 153 ASN B N 1
ATOM 2301 C CA . ASN B 1 153 ? 1.515 4.062 -5.359 1 97.88 153 ASN B CA 1
ATOM 2302 C C . ASN B 1 153 ? 1.298 4.238 -3.859 1 97.88 153 ASN B C 1
ATOM 2304 O O . ASN B 1 153 ? 1.892 5.121 -3.242 1 97.88 153 ASN B O 1
ATOM 2308 N N . VAL B 1 154 ? 0.42 3.363 -3.271 1 98.5 154 VAL B N 1
ATOM 2309 C CA . VAL B 1 154 ? 0.066 3.535 -1.867 1 98.5 154 VAL B CA 1
ATOM 2310 C C . VAL B 1 154 ? 0.614 2.369 -1.049 1 98.5 154 VAL B C 1
ATOM 2312 O O . VAL B 1 154 ? 0.441 1.205 -1.422 1 98.5 154 VAL B O 1
ATOM 2315 N N . VAL B 1 155 ? 1.307 2.695 0.026 1 98.62 155 VAL B N 1
ATOM 2316 C CA . VAL B 1 155 ? 1.74 1.711 1.011 1 98.62 155 VAL B CA 1
ATOM 2317 C C . VAL B 1 155 ? 0.867 1.809 2.26 1 98.62 155 VAL B C 1
ATOM 2319 O O . VAL B 1 155 ? 0.861 2.836 2.941 1 98.62 155 VAL B O 1
ATOM 2322 N N . VAL B 1 156 ? 0.136 0.771 2.488 1 98.12 156 VAL B N 1
ATOM 2323 C CA . VAL B 1 156 ? -0.668 0.669 3.703 1 98.12 156 VAL B CA 1
ATOM 2324 C C . VAL B 1 156 ? 0.084 -0.144 4.754 1 98.12 156 VAL B C 1
ATOM 2326 O O . VAL B 1 156 ? 0.283 -1.35 4.59 1 98.12 156 VAL B O 1
ATOM 2329 N N . HIS B 1 157 ? 0.436 0.531 5.797 1 97.81 157 HIS B N 1
ATOM 2330 C CA . HIS B 1 157 ? 1.239 -0.096 6.84 1 97.81 157 HIS B CA 1
ATOM 2331 C C . HIS B 1 157 ? 0.357 -0.796 7.867 1 97.81 157 HIS B C 1
ATOM 2333 O O . HIS B 1 157 ? -0.597 -0.205 8.383 1 97.81 157 HIS B O 1
ATOM 2339 N N . LYS B 1 158 ? 0.747 -2.043 8.086 1 95.31 158 LYS B N 1
ATOM 2340 C CA . LYS B 1 158 ? 0.109 -2.869 9.109 1 95.31 158 LYS B CA 1
ATOM 2341 C C . LYS B 1 158 ? 1.024 -3.057 10.32 1 95.31 158 LYS B C 1
ATOM 2343 O O . LYS B 1 158 ? 2.127 -3.592 10.188 1 95.31 158 LYS B O 1
ATOM 2348 N N . MET B 1 159 ? 0.517 -2.559 11.398 1 89.31 159 MET B N 1
ATOM 2349 C CA . MET B 1 159 ? 1.342 -2.703 12.594 1 89.31 159 MET B CA 1
ATOM 2350 C C . MET B 1 159 ? 1.282 -4.133 13.125 1 89.31 159 MET B C 1
ATOM 2352 O O . MET B 1 159 ? 0.198 -4.695 13.289 1 89.31 159 MET B O 1
ATOM 2356 N N . GLN B 1 160 ? 2.436 -4.77 13.125 1 76.88 160 GLN B N 1
ATOM 2357 C CA . GLN B 1 160 ? 2.486 -6.137 13.633 1 76.88 160 GLN B CA 1
ATOM 2358 C C . GLN B 1 160 ? 2.418 -6.16 15.156 1 76.88 160 GLN B C 1
ATOM 2360 O O . GLN B 1 160 ? 3.002 -5.301 15.82 1 76.88 160 GLN B O 1
ATOM 2365 N N . SER B 1 161 ? 1.193 -6.621 15.648 1 60.72 161 SER B N 1
ATOM 2366 C CA . SER B 1 161 ? 1.104 -6.77 17.094 1 60.72 161 SER B CA 1
ATOM 2367 C C . SER B 1 161 ? 2.211 -7.672 17.625 1 60.72 161 SER B C 1
ATOM 2369 O O . SER B 1 161 ? 2.512 -8.711 17.047 1 60.72 161 SER B O 1
ATOM 2371 N N . LYS B 1 162 ? 3.279 -7.219 18.062 1 45 162 LYS B N 1
ATOM 2372 C CA . LYS B 1 162 ? 4.113 -8.148 18.812 1 45 162 LYS B CA 1
ATOM 2373 C C . LYS B 1 162 ? 3.275 -8.992 19.766 1 45 162 LYS B C 1
ATOM 2375 O O . LYS B 1 162 ? 2.467 -8.453 20.516 1 45 162 LYS B O 1
ATOM 2380 N N . ALA B 1 163 ? 2.996 -10.289 19.344 1 34.41 163 ALA B N 1
ATOM 2381 C CA . ALA B 1 163 ? 2.547 -11.164 20.422 1 34.41 163 ALA B CA 1
ATOM 2382 C C . ALA B 1 163 ? 3.535 -11.156 21.578 1 34.41 163 ALA B C 1
ATOM 2384 O O . ALA B 1 163 ? 4.75 -11.109 21.375 1 34.41 163 ALA B O 1
#

Solvent-accessible surface area (backbone atoms only — not comparable to full-atom values): 17625 Å² total; per-residue (Å²): 132,67,54,32,37,32,37,49,46,52,92,37,69,42,15,48,48,30,50,54,46,37,38,69,72,64,51,52,52,70,27,36,36,36,42,34,33,75,42,63,26,70,73,63,76,68,79,68,71,88,75,84,73,80,63,65,80,71,79,57,63,50,65,67,60,50,49,52,51,50,50,50,50,50,53,49,47,50,54,36,42,72,60,51,32,70,45,70,45,78,47,80,40,77,29,60,85,39,61,35,66,46,47,16,47,54,53,30,52,49,39,45,73,65,64,27,61,32,37,35,33,18,28,43,58,89,44,66,74,67,75,48,87,76,53,89,63,51,52,27,60,23,43,48,43,29,61,35,67,34,66,33,22,30,34,38,30,42,73,71,73,79,126,132,67,53,33,38,31,37,48,45,50,91,36,69,44,15,48,49,30,51,54,48,36,38,71,73,64,53,52,52,71,26,36,36,36,40,32,34,75,40,65,25,71,72,67,75,67,78,68,70,89,75,82,74,80,64,66,81,72,80,58,64,50,67,67,57,50,50,52,51,51,50,50,51,49,53,49,46,52,54,35,41,72,58,50,32,70,46,71,44,77,47,82,41,78,28,60,85,40,60,35,65,47,46,17,46,54,54,30,50,48,38,45,73,67,63,28,62,31,36,34,32,19,29,43,60,90,45,66,75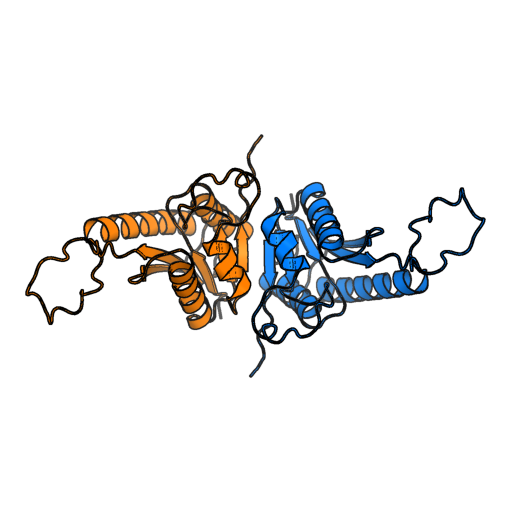,66,75,50,86,76,53,89,62,52,52,26,62,24,44,48,42,29,62,35,66,33,64,33,24,30,33,38,31,41,72,70,72,78,125

Secondary structure (DSSP, 8-state):
-PPEEEEE--SSHHHHHHHHHHHHHT--TT-EEEEEEEEE----TT---S---S-----PPPHHHHHHHHHHHHHHHHHHHHTT--EEEEEEEEESS-SHHHHHHHHHHHHHHTT-SEEEEESSSTT-----TTTTS---HHHHHHHHH-SS-EEEE------/-PPEEEEE--SSHHHHHHHHHHHHHT--TT-EEEEEEEEE----TT---SS--S-----PPPHHHHHHHHHHHHHHHHHHHHTT--EEEEEEEEESS-SHHHHHHHHHHHHHHTT-SEEEEESSSTT-----TTTTS---HHHHHHHHH-SS-EEEE------

InterPro domains:
  IPR006015 Universal stress protein A family [PR01438] (2-20)
  IPR006015 Universal stress protein A family [PR01438] (113-125)
  IPR006016 UspA [PF00582] (1-156)
  IPR014729 Rossmann-like alpha/beta/alpha sandwich fold [G3DSA:3.40.50.620] (1-160)

Nearest PDB structures (foldseek):
  3hgm-assembly1_B  TM=7.745E-01  e=7.681E-09  Halomonas elongata
  1mjh-assembly1_B  TM=7.163E-01  e=1.327E-09  Methanocaldococcus jannaschii
  3hgm-assembly2_D  TM=7.712E-01  e=9.272E-09  Halomonas elongata
  3cis-assembly4_G  TM=6.978E-01  e=1.258E-05  Mycobacterium tuberculosis
  8g59-assembly1_A  TM=4.214E-01  e=2.007E+00  Homo sapiens